Protein AF-A0A8S3CWL9-F1 (afdb_monomer)

Radius of gyration: 34.01 Å; Cα contacts (8 Å, |Δi|>4): 189; chains: 1; bounding box: 69×63×112 Å

pLDDT: mean 82.24, std 12.69, range [38.25, 96.06]

Foldseek 3Di:
DVVVVVVVVPVPDPDPVVVVVCLVVVLVVLLVVLVVVLVVLVVCLQVLPADDVVQLVVLVVQLVVLVVQQVVLVVCVVVPVPDPSSVSSNVSSVSSNVSSVSSNVVLLAFRDDDPPPPDPPDQAAQCLVRGRPNCNLVVVSCVVVVVVCVVDPDDPSSDHDYDPCLDPVNVCVLLVVLLVVLQVVLVVVVVVVVVVVVVVVVVVVVVVCVVCVPVVVPDDDDDDDDDDPDPPSVVSSVSSLCVSCVVLVVVLVVLVVVLVVLVVVLVVLVVVLVVQVVDPPDDPVVNVVSVVVNVVSVVSSVSSVVVSVVSVVSSD

InterPro domains:
  IPR036640 ABC transporter type 1, transmembrane domain superfamily [G3DSA:1.20.1560.10] (223-316)
  IPR036640 ABC transporter type 1, transmembrane domain superfamily [SSF90123] (237-314)
  IPR050173 ATP-binding cassette transporter C-like [PTHR24223] (132-315)

Organism: NCBI:txid392030

Structure (mmCIF, N/CA/C/O backbone):
data_AF-A0A8S3CWL9-F1
#
_entry.id   AF-A0A8S3CWL9-F1
#
loop_
_atom_site.group_PDB
_atom_site.id
_atom_site.type_symbol
_atom_site.label_atom_id
_atom_site.label_alt_id
_atom_site.label_comp_id
_atom_site.label_asym_id
_atom_site.label_entity_id
_atom_site.label_seq_id
_atom_site.pdbx_PDB_ins_code
_atom_site.Cartn_x
_atom_site.Cartn_y
_atom_site.Cartn_z
_atom_site.occupancy
_atom_site.B_iso_or_equiv
_atom_site.auth_seq_id
_atom_site.auth_comp_id
_atom_site.auth_asym_id
_atom_site.auth_atom_id
_atom_site.pdbx_PDB_model_num
ATOM 1 N N . MET A 1 1 ? -18.192 -14.573 17.478 1.00 38.25 1 MET A N 1
ATOM 2 C CA . MET A 1 1 ? -17.214 -15.602 17.910 1.00 38.25 1 MET A CA 1
ATOM 3 C C . MET A 1 1 ? -17.459 -16.047 19.355 1.00 38.25 1 MET A C 1
ATOM 5 O O . MET A 1 1 ? -17.549 -17.242 19.582 1.00 38.25 1 MET A O 1
ATOM 9 N N . VAL A 1 2 ? -17.684 -15.118 20.296 1.00 42.84 2 VAL A N 1
ATOM 10 C CA . VAL A 1 2 ? -17.905 -15.382 21.738 1.00 42.84 2 VAL A CA 1
ATOM 11 C C . VAL A 1 2 ? -19.066 -16.345 22.058 1.00 42.84 2 VAL A C 1
ATOM 13 O O . VAL A 1 2 ? -18.949 -17.151 22.978 1.00 42.84 2 VAL A O 1
ATOM 16 N N . GLN A 1 3 ? -20.169 -16.318 21.298 1.00 39.31 3 GLN A N 1
ATOM 17 C CA . GLN A 1 3 ? -21.294 -17.245 21.515 1.00 39.31 3 GLN A CA 1
ATOM 18 C C . GLN A 1 3 ? -20.935 -18.706 21.207 1.00 39.31 3 GLN A C 1
ATOM 20 O O . GLN A 1 3 ? -21.328 -19.598 21.949 1.00 39.31 3 GLN A O 1
ATOM 25 N N . ILE A 1 4 ? -20.138 -18.950 20.164 1.00 46.16 4 ILE A N 1
ATOM 26 C CA . ILE A 1 4 ? -19.702 -20.302 19.789 1.00 46.16 4 ILE A CA 1
ATOM 27 C C . ILE A 1 4 ? -18.706 -20.826 20.824 1.00 46.16 4 ILE A C 1
ATOM 29 O O . ILE A 1 4 ? -18.813 -21.971 21.253 1.00 46.16 4 ILE A O 1
ATOM 33 N N . THR A 1 5 ? -17.789 -19.975 21.297 1.00 54.88 5 THR A N 1
ATOM 34 C CA . THR A 1 5 ? -16.845 -20.356 22.351 1.00 54.88 5 THR A CA 1
ATOM 35 C C . THR A 1 5 ? -17.564 -20.695 23.651 1.00 54.88 5 THR A C 1
ATOM 37 O O . THR A 1 5 ? -17.202 -21.686 24.266 1.00 54.88 5 THR A O 1
ATOM 40 N N . ARG A 1 6 ? -18.609 -19.943 24.040 1.00 56.66 6 ARG A N 1
ATOM 41 C CA . ARG A 1 6 ? -19.438 -20.250 25.223 1.00 56.66 6 ARG A CA 1
ATOM 42 C C . ARG A 1 6 ? -20.168 -21.587 25.105 1.00 56.66 6 ARG A C 1
ATOM 44 O O . ARG A 1 6 ? -20.114 -22.368 26.044 1.00 56.66 6 ARG A O 1
ATOM 51 N N . ILE A 1 7 ? -20.781 -21.869 23.954 1.00 58.94 7 ILE A N 1
ATOM 52 C CA . ILE A 1 7 ? -21.500 -23.134 23.718 1.00 58.94 7 ILE A CA 1
ATOM 53 C C . ILE A 1 7 ? -20.542 -24.331 23.796 1.00 58.94 7 ILE A C 1
ATOM 55 O O . ILE A 1 7 ? -20.866 -25.339 24.414 1.00 58.94 7 ILE A O 1
ATOM 59 N N . VAL A 1 8 ? -19.342 -24.211 23.221 1.00 57.97 8 VAL A N 1
ATOM 60 C CA . VAL A 1 8 ? -18.308 -25.256 23.312 1.00 57.97 8 VAL A CA 1
ATOM 61 C C . VAL A 1 8 ? -17.796 -25.404 24.748 1.00 57.97 8 VAL A C 1
ATOM 63 O O . VAL A 1 8 ? -17.574 -26.519 25.208 1.00 57.97 8 VAL A O 1
ATOM 66 N N . TYR A 1 9 ? -17.656 -24.303 25.486 1.00 61.41 9 TYR A N 1
ATOM 67 C CA . TYR A 1 9 ? -17.201 -24.315 26.877 1.00 61.41 9 TYR A CA 1
ATOM 68 C C . TYR A 1 9 ? -18.176 -25.011 27.825 1.00 61.41 9 TYR A C 1
ATOM 70 O O . TYR A 1 9 ? -17.758 -25.803 28.667 1.00 61.41 9 TYR A O 1
ATOM 78 N N . ASP A 1 10 ? -19.473 -24.740 27.662 1.00 61.19 10 ASP A N 1
ATOM 79 C CA . ASP A 1 10 ? -20.529 -25.347 28.472 1.00 61.19 10 ASP A CA 1
ATOM 80 C C . ASP A 1 10 ? -20.698 -26.844 28.191 1.00 61.19 10 ASP A C 1
ATOM 82 O O . ASP A 1 10 ? -21.164 -27.573 29.065 1.00 61.19 10 ASP A O 1
ATOM 86 N N . TYR A 1 11 ? -20.284 -27.309 27.006 1.00 63.31 11 TYR A N 1
ATOM 87 C CA . TYR A 1 11 ? -20.337 -28.720 26.616 1.00 63.31 11 TYR A CA 1
ATOM 88 C C . TYR A 1 11 ? -19.100 -29.523 27.053 1.00 63.31 11 TYR A C 1
ATOM 90 O O . TYR A 1 11 ? -19.183 -30.735 27.229 1.00 63.31 11 TYR A O 1
ATOM 98 N N . VAL A 1 12 ? -17.943 -28.866 27.204 1.00 67.44 12 VAL A N 1
ATOM 99 C CA . VAL A 1 12 ? -16.647 -29.529 27.443 1.00 67.44 12 VAL A CA 1
ATOM 100 C C . VAL A 1 12 ? -16.275 -29.616 28.929 1.00 67.44 12 VAL A C 1
ATOM 102 O O . VAL A 1 12 ? -15.548 -30.533 29.298 1.00 67.44 12 VAL A O 1
ATOM 105 N N . LEU A 1 13 ? -16.759 -28.711 29.790 1.00 64.62 13 LEU A N 1
ATOM 106 C CA . LEU A 1 13 ? -16.404 -28.685 31.221 1.00 64.62 13 LEU A CA 1
ATOM 107 C C . LEU A 1 13 ? -17.608 -29.100 32.090 1.00 64.62 13 LEU A C 1
ATOM 109 O O . LEU A 1 13 ? -18.511 -28.286 32.307 1.00 64.62 13 LEU A O 1
ATOM 113 N N . PRO A 1 14 ? -17.655 -30.356 32.579 1.00 62.84 14 PRO A N 1
ATOM 114 C CA 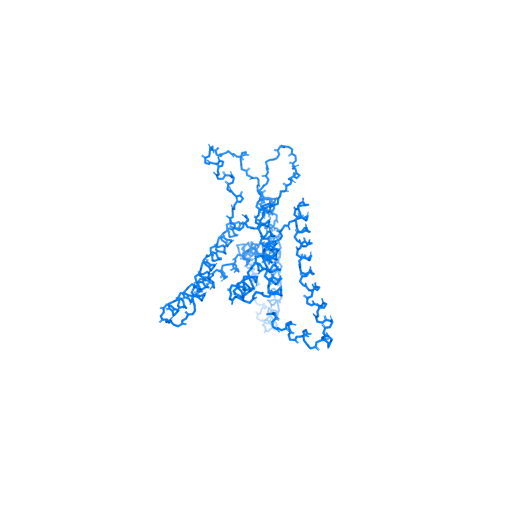. PRO A 1 14 ? -18.805 -30.898 33.302 1.00 62.84 14 PRO A CA 1
ATOM 115 C C . PRO A 1 14 ? -18.893 -30.456 34.771 1.00 62.84 14 PRO A C 1
ATOM 117 O O . PRO A 1 14 ? -19.966 -30.577 35.357 1.00 62.84 14 PRO A O 1
ATOM 120 N N . SER A 1 15 ? -17.813 -29.943 35.379 1.00 74.38 15 SER A N 1
ATOM 121 C CA . SER A 1 15 ? -17.809 -29.542 36.795 1.00 74.38 15 SER A CA 1
ATOM 122 C C . SER A 1 15 ? -17.832 -28.019 37.001 1.00 74.38 15 SER A C 1
ATOM 124 O O . SER A 1 15 ? -17.172 -27.257 36.291 1.00 74.38 15 SER A O 1
ATOM 126 N N . ASP A 1 16 ? -18.574 -27.545 38.008 1.00 72.44 16 ASP A N 1
ATOM 127 C CA . ASP A 1 16 ? -18.674 -26.109 38.324 1.00 72.44 16 ASP A CA 1
ATOM 128 C C . ASP A 1 16 ? -17.320 -25.502 38.725 1.00 72.44 16 ASP A C 1
ATOM 130 O O . ASP A 1 16 ? -17.015 -24.355 38.393 1.00 72.44 16 ASP A O 1
ATOM 134 N N . THR A 1 17 ? -16.460 -26.288 39.375 1.00 70.19 17 THR A N 1
ATOM 135 C CA . THR A 1 17 ? -15.096 -25.900 39.756 1.00 70.19 17 THR A CA 1
ATOM 136 C C . THR A 1 17 ? -14.229 -25.613 38.535 1.00 70.19 17 THR A C 1
ATOM 138 O O . THR A 1 17 ? -13.501 -24.620 38.501 1.00 70.19 17 THR A O 1
ATOM 141 N N . GLU A 1 18 ? -14.341 -26.445 37.503 1.00 71.81 18 GLU A N 1
ATOM 142 C CA . GLU A 1 18 ? -13.655 -26.263 36.229 1.00 71.81 18 GLU A CA 1
ATOM 143 C C . GLU A 1 18 ? -14.171 -25.033 35.474 1.00 71.81 18 GLU A C 1
ATOM 145 O O . GLU A 1 18 ? -13.371 -24.254 34.957 1.00 71.81 18 GLU A O 1
ATOM 150 N N . LYS A 1 19 ? -15.486 -24.780 35.482 1.00 68.19 19 LYS A N 1
ATOM 151 C CA . LYS A 1 19 ? -16.067 -23.563 34.889 1.00 68.19 19 LYS A CA 1
ATOM 152 C C . LYS A 1 19 ? -15.584 -22.295 35.593 1.00 68.19 19 LYS A C 1
ATOM 154 O O . LYS A 1 19 ? -15.250 -21.312 34.928 1.00 68.19 19 LYS A O 1
ATOM 159 N N . ILE A 1 20 ? -15.502 -22.304 36.925 1.00 70.19 20 ILE A N 1
ATOM 160 C CA . ILE A 1 20 ? -14.988 -21.179 37.724 1.00 70.19 20 ILE A CA 1
ATOM 161 C C . ILE A 1 20 ? -13.502 -20.945 37.439 1.00 70.19 20 ILE A C 1
ATOM 163 O O . ILE A 1 20 ? -13.091 -19.805 37.194 1.00 70.19 20 ILE A O 1
ATOM 167 N N . LEU A 1 21 ? -12.702 -22.015 37.421 1.00 71.88 21 LEU A N 1
ATOM 168 C CA . LEU A 1 21 ? -11.274 -21.948 37.130 1.00 71.88 21 LEU A CA 1
ATOM 169 C C . LEU A 1 21 ? -11.041 -21.371 35.732 1.00 71.88 21 LEU A C 1
ATOM 171 O O . LEU A 1 21 ? -10.294 -20.410 35.550 1.00 71.88 21 LEU A O 1
ATOM 175 N N . ALA A 1 22 ? -11.747 -21.902 34.746 1.00 71.56 22 ALA A N 1
ATOM 176 C CA . ALA A 1 22 ? -11.545 -21.553 33.359 1.00 71.56 22 ALA A CA 1
ATOM 177 C C . ALA A 1 22 ? -12.067 -20.122 33.059 1.00 71.56 22 ALA A C 1
ATOM 179 O O . ALA A 1 22 ? -11.427 -19.370 32.323 1.00 71.56 22 ALA A O 1
ATOM 180 N N . ASN A 1 23 ? -13.148 -19.675 33.713 1.00 72.88 23 ASN A N 1
ATOM 181 C CA . ASN A 1 23 ? -13.606 -18.275 33.678 1.00 72.88 23 ASN A CA 1
ATOM 182 C C . ASN A 1 23 ? -12.646 -17.283 34.357 1.00 72.88 23 ASN A C 1
ATOM 184 O O . ASN A 1 23 ? -12.734 -16.080 34.107 1.00 72.88 23 ASN A O 1
ATOM 188 N N . THR A 1 24 ? -11.749 -17.760 35.221 1.00 75.75 24 THR A N 1
ATOM 189 C CA . THR A 1 24 ? -10.760 -16.926 35.919 1.00 75.75 24 THR A CA 1
ATOM 190 C C . THR A 1 24 ? -9.424 -16.901 35.1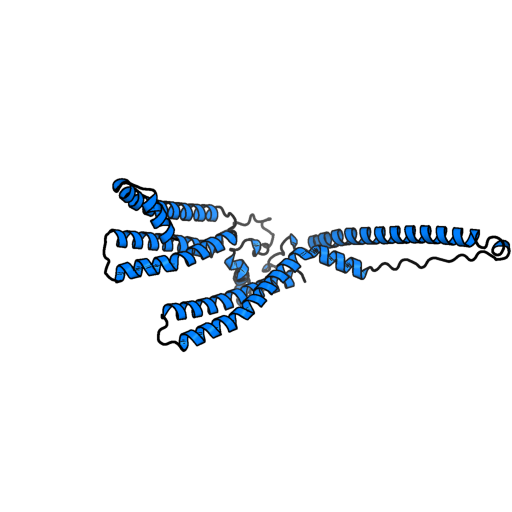76 1.00 75.75 24 THR A C 1
ATOM 192 O O . THR A 1 24 ? -8.829 -15.839 35.019 1.00 75.75 24 THR A O 1
ATOM 195 N N . ILE A 1 25 ? -8.975 -18.043 34.649 1.00 79.56 25 ILE A N 1
ATOM 196 C CA . ILE A 1 25 ? -7.699 -18.171 33.929 1.00 79.56 25 ILE A CA 1
ATOM 197 C C . ILE A 1 25 ? -7.763 -17.520 32.545 1.00 79.56 25 ILE A C 1
ATOM 199 O O . ILE A 1 25 ? -6.828 -16.822 32.154 1.00 79.56 25 ILE A O 1
ATOM 203 N N . SER A 1 26 ? -8.867 -17.704 31.815 1.00 76.62 26 SER A N 1
ATOM 204 C CA . SER A 1 26 ? -9.050 -17.160 30.465 1.00 76.62 26 SER A CA 1
ATOM 205 C C . SER A 1 26 ? -8.749 -15.650 30.374 1.00 76.62 26 SER A C 1
ATOM 207 O O . SER A 1 26 ? -7.817 -15.283 29.653 1.00 76.62 26 SER A O 1
ATOM 209 N N . PRO A 1 27 ? -9.404 -14.752 31.139 1.00 78.31 27 PRO A N 1
ATOM 210 C CA . PRO A 1 27 ? -9.156 -13.312 31.042 1.00 78.31 27 PRO A CA 1
ATOM 211 C C . PRO A 1 27 ? -7.715 -12.919 31.399 1.00 78.31 27 PRO A C 1
ATOM 213 O O . PRO A 1 27 ? -7.142 -12.045 30.749 1.00 78.31 27 PRO A O 1
ATOM 216 N N . ILE A 1 28 ? -7.111 -13.589 32.386 1.00 81.50 28 ILE A N 1
ATOM 217 C CA . ILE A 1 28 ? -5.724 -13.350 32.805 1.00 81.50 28 ILE A CA 1
ATOM 218 C C . ILE A 1 28 ? -4.760 -13.738 31.681 1.00 81.50 28 ILE A C 1
ATOM 220 O O . ILE A 1 28 ? -3.856 -12.968 31.356 1.00 81.50 28 ILE A O 1
ATOM 224 N N . SER A 1 29 ? -4.989 -14.888 31.040 1.00 82.56 29 SER A N 1
ATOM 225 C CA . SER A 1 29 ? -4.170 -15.346 29.918 1.00 82.56 29 SER A CA 1
ATOM 226 C C . SER A 1 29 ? -4.187 -14.343 28.762 1.00 82.56 29 SER A C 1
ATOM 228 O O . SER A 1 29 ? -3.124 -13.963 28.285 1.00 82.56 29 SER A O 1
ATOM 230 N N . TYR A 1 30 ? -5.354 -13.795 28.395 1.00 80.38 30 TYR A N 1
ATOM 231 C CA . TYR A 1 30 ? -5.456 -12.781 27.339 1.00 80.38 30 TYR A CA 1
ATOM 232 C C . TYR A 1 30 ? -4.683 -11.499 27.666 1.00 80.38 30 TYR A C 1
ATOM 234 O O . TYR A 1 30 ? -4.018 -10.948 26.785 1.00 80.38 30 TYR A O 1
ATOM 242 N N . VAL A 1 31 ? -4.743 -11.019 28.913 1.00 82.81 31 VAL A N 1
ATOM 243 C CA . VAL A 1 31 ? -4.013 -9.811 29.337 1.00 82.81 31 VAL A CA 1
ATOM 244 C C . VAL A 1 31 ? -2.504 -10.055 29.312 1.00 82.81 31 VAL A C 1
ATOM 246 O O . VAL A 1 31 ? -1.769 -9.242 28.753 1.00 82.81 31 VAL A O 1
ATOM 249 N N . ILE A 1 32 ? -2.042 -11.192 29.842 1.00 86.94 32 ILE A N 1
ATOM 250 C CA . ILE A 1 32 ? -0.621 -11.567 29.834 1.00 86.94 32 ILE A CA 1
ATOM 251 C C . ILE A 1 32 ? -0.114 -11.723 28.398 1.00 86.94 32 ILE A C 1
ATOM 253 O O . ILE A 1 32 ? 0.914 -11.150 28.045 1.00 86.94 32 ILE A O 1
ATOM 257 N N . THR A 1 33 ? -0.846 -12.436 27.541 1.00 87.69 33 THR A N 1
ATOM 258 C CA . THR A 1 33 ? -0.478 -12.602 26.131 1.00 87.69 33 THR A CA 1
ATOM 259 C C . THR A 1 33 ? -0.430 -11.255 25.411 1.00 87.69 33 THR A C 1
ATOM 261 O O . THR A 1 33 ? 0.522 -10.996 24.681 1.00 87.69 33 THR A O 1
ATOM 264 N N . SER A 1 34 ? -1.386 -10.357 25.661 1.00 83.56 34 SER A N 1
ATOM 265 C CA . SER A 1 34 ? -1.392 -9.011 25.064 1.00 83.56 34 SER A CA 1
ATOM 266 C C . SER A 1 34 ? -0.187 -8.175 25.504 1.00 83.56 34 SER A C 1
ATOM 268 O O . SER A 1 34 ? 0.434 -7.513 24.675 1.00 83.56 34 SER A O 1
ATOM 270 N N . LEU A 1 35 ? 0.178 -8.242 26.788 1.00 87.44 35 LEU A N 1
ATOM 271 C CA . LEU A 1 35 ? 1.363 -7.585 27.344 1.00 87.44 35 LEU A CA 1
ATOM 272 C C . LEU A 1 35 ? 2.658 -8.114 26.722 1.00 87.44 35 LEU A C 1
ATOM 274 O O . LEU A 1 35 ? 3.506 -7.325 26.307 1.00 87.44 35 LEU A O 1
ATOM 278 N N . ILE A 1 36 ? 2.801 -9.439 26.632 1.00 88.56 36 ILE A N 1
ATOM 279 C CA . ILE A 1 36 ? 3.971 -10.090 26.031 1.00 88.56 36 ILE A CA 1
ATOM 280 C C . ILE A 1 36 ? 4.088 -9.706 24.557 1.00 88.56 36 ILE A C 1
ATOM 282 O O . ILE A 1 36 ? 5.170 -9.324 24.117 1.00 88.56 36 ILE A O 1
ATOM 286 N N . ILE A 1 37 ? 2.985 -9.755 23.804 1.00 85.19 37 ILE A N 1
ATOM 287 C CA . ILE A 1 37 ? 2.964 -9.368 22.390 1.00 85.19 37 ILE A CA 1
ATOM 288 C C . ILE A 1 37 ? 3.346 -7.892 22.233 1.00 85.19 37 ILE A C 1
ATOM 290 O O . ILE A 1 37 ? 4.217 -7.572 21.428 1.00 85.19 37 ILE A O 1
ATOM 294 N N . PHE A 1 38 ? 2.751 -6.990 23.019 1.00 85.44 38 PHE A N 1
ATOM 295 C CA . PHE A 1 38 ? 3.096 -5.568 22.986 1.00 85.44 38 PHE A CA 1
ATOM 296 C C . PHE A 1 38 ? 4.586 -5.342 23.285 1.00 85.44 38 PHE A C 1
ATOM 298 O O . PHE A 1 38 ? 5.250 -4.565 22.596 1.00 85.44 38 PHE A O 1
ATOM 305 N N . TRP A 1 39 ? 5.133 -6.038 24.285 1.00 88.19 39 TRP A N 1
ATOM 306 C CA . TRP A 1 39 ? 6.544 -5.943 24.647 1.00 88.19 39 TRP A CA 1
ATOM 307 C C . TRP A 1 39 ? 7.467 -6.479 23.545 1.00 88.19 39 TRP A C 1
ATOM 309 O O . TRP A 1 39 ? 8.387 -5.768 23.140 1.00 88.19 39 TRP A O 1
ATOM 319 N N . LEU A 1 40 ? 7.197 -7.679 23.018 1.00 85.25 40 LEU A N 1
ATOM 320 C CA . LEU A 1 40 ? 7.974 -8.302 21.940 1.00 85.25 40 LEU A CA 1
ATOM 321 C C . LEU A 1 40 ? 7.994 -7.432 20.686 1.00 85.25 40 LEU A C 1
ATOM 323 O O . LEU A 1 40 ? 9.063 -7.165 20.149 1.00 85.25 40 LEU A O 1
ATOM 327 N N . LEU A 1 41 ? 6.842 -6.911 20.267 1.00 80.56 41 LEU A N 1
ATOM 328 C CA . LEU A 1 41 ? 6.763 -6.050 19.090 1.00 80.56 41 LEU A CA 1
ATOM 329 C C . LEU A 1 41 ? 7.538 -4.750 19.271 1.00 80.56 41 LEU A C 1
ATOM 331 O O . LEU A 1 41 ? 8.248 -4.312 18.370 1.00 80.56 41 LEU A O 1
ATOM 335 N N . ASN A 1 42 ? 7.469 -4.142 20.455 1.00 81.44 42 ASN A N 1
ATOM 336 C CA . ASN A 1 42 ? 8.280 -2.965 20.749 1.00 81.44 42 ASN A CA 1
ATOM 337 C C . ASN A 1 42 ? 9.778 -3.289 20.841 1.00 81.44 42 ASN A C 1
ATOM 339 O O . ASN A 1 42 ? 10.603 -2.425 20.537 1.00 81.44 42 ASN A O 1
ATOM 343 N N . TYR A 1 43 ? 10.136 -4.504 21.252 1.00 83.75 43 TYR A N 1
ATOM 344 C CA . TYR A 1 43 ? 11.514 -4.975 21.301 1.00 83.75 43 TYR A CA 1
ATOM 345 C C . TYR A 1 43 ? 12.089 -5.223 19.899 1.00 83.75 43 TYR A C 1
ATOM 347 O O . TYR A 1 43 ? 13.168 -4.716 19.592 1.00 83.75 43 TYR A O 1
ATOM 355 N N . GLU A 1 44 ? 11.357 -5.923 19.029 1.00 77.81 44 GLU A N 1
ATOM 356 C CA . GLU A 1 44 ? 11.712 -6.132 17.617 1.00 77.81 44 GLU A CA 1
ATOM 357 C C . GLU A 1 44 ? 11.840 -4.798 16.875 1.00 77.81 44 GLU A C 1
ATOM 359 O O . GLU A 1 44 ? 12.843 -4.553 16.198 1.00 77.81 44 GLU A O 1
ATOM 364 N N . ARG A 1 45 ? 10.898 -3.879 17.124 1.00 74.00 45 ARG A N 1
ATOM 365 C CA . ARG A 1 45 ? 10.924 -2.503 16.614 1.00 74.00 45 ARG A CA 1
ATOM 366 C C . ARG A 1 45 ? 12.200 -1.758 17.013 1.00 74.00 45 ARG A C 1
ATOM 368 O O . ARG A 1 45 ? 12.818 -1.086 16.193 1.00 74.00 45 ARG A O 1
ATOM 375 N N . ARG A 1 46 ? 12.634 -1.876 18.277 1.00 71.12 46 ARG A N 1
ATOM 376 C CA . ARG A 1 46 ? 13.879 -1.246 18.768 1.00 71.12 46 ARG A CA 1
ATOM 377 C C . ARG A 1 46 ? 15.139 -1.850 18.150 1.00 71.12 46 ARG A C 1
ATOM 379 O O . ARG A 1 46 ? 16.148 -1.157 18.072 1.00 71.12 46 ARG A O 1
ATOM 386 N N . LYS A 1 47 ? 15.088 -3.109 17.710 1.00 68.69 47 LYS A N 1
ATOM 387 C CA . LYS A 1 47 ? 16.177 -3.763 16.972 1.00 68.69 47 LYS A CA 1
ATOM 388 C C . LYS A 1 47 ? 16.190 -3.429 15.477 1.00 68.69 47 LYS A C 1
ATOM 390 O O . LYS A 1 47 ? 17.084 -3.893 14.777 1.00 68.69 47 LYS A O 1
ATOM 395 N N . GLY A 1 48 ? 15.241 -2.622 14.996 1.00 62.12 48 GLY A N 1
ATOM 396 C CA . GLY A 1 48 ? 15.189 -2.175 13.605 1.00 62.12 48 GLY A CA 1
ATOM 397 C C . GLY A 1 48 ? 14.783 -3.271 12.619 1.00 62.12 48 GLY A C 1
ATOM 398 O O . GLY A 1 48 ? 15.155 -3.200 11.450 1.00 62.12 48 GLY A O 1
ATOM 399 N N . MET A 1 49 ? 14.057 -4.300 13.071 1.00 58.31 49 MET A N 1
ATOM 400 C CA . MET A 1 49 ? 13.464 -5.280 12.160 1.00 58.31 49 MET A CA 1
ATOM 401 C C . MET A 1 49 ? 12.295 -4.636 11.417 1.00 58.31 49 MET A C 1
ATOM 403 O O . MET A 1 49 ? 11.395 -4.108 12.053 1.00 58.31 49 MET A O 1
ATOM 407 N N . PHE A 1 50 ? 12.305 -4.694 10.082 1.00 57.34 50 PHE A N 1
ATOM 408 C CA . PHE A 1 50 ? 11.307 -4.032 9.241 1.00 57.34 50 PHE A CA 1
ATOM 409 C C . PHE A 1 50 ? 9.867 -4.379 9.645 1.00 57.34 50 PHE A C 1
ATOM 411 O O . PHE A 1 50 ? 9.420 -5.518 9.471 1.00 57.34 50 PHE A O 1
ATOM 418 N N . CYS A 1 51 ? 9.099 -3.376 10.068 1.00 61.47 51 CYS A N 1
ATOM 419 C CA . CYS A 1 51 ? 7.652 -3.507 10.184 1.00 61.47 51 CYS A CA 1
ATOM 420 C C . CYS A 1 51 ? 7.016 -3.788 8.812 1.00 61.47 51 CYS A C 1
ATOM 422 O O . CYS A 1 51 ? 6.912 -2.916 7.942 1.00 61.47 51 CYS A O 1
ATOM 424 N N . SER A 1 52 ? 6.559 -5.025 8.611 1.00 73.56 52 SER A N 1
ATOM 425 C CA . SER A 1 52 ? 5.830 -5.414 7.403 1.00 73.56 52 SER A CA 1
ATOM 426 C C . SER A 1 52 ? 4.460 -4.723 7.338 1.00 73.56 52 SER A C 1
ATOM 428 O O . SER A 1 52 ? 3.781 -4.541 8.350 1.00 73.56 52 SER A O 1
ATOM 430 N N . GLY A 1 53 ? 3.996 -4.383 6.129 1.00 79.56 53 GLY A N 1
ATOM 431 C CA . GLY A 1 53 ? 2.628 -3.878 5.936 1.00 79.56 53 GLY A CA 1
ATOM 432 C C . GLY A 1 53 ? 1.548 -4.862 6.412 1.00 79.56 53 GLY A C 1
ATOM 433 O O . GLY A 1 53 ? 0.456 -4.444 6.784 1.00 79.56 53 GLY A O 1
ATOM 434 N N . LEU A 1 54 ? 1.871 -6.160 6.468 1.00 83.94 54 LEU A N 1
ATOM 435 C CA . LEU A 1 54 ? 1.004 -7.204 7.019 1.00 83.94 54 LEU A CA 1
ATOM 436 C C . LEU A 1 54 ? 0.787 -7.028 8.521 1.00 83.94 54 LEU A C 1
ATOM 438 O O . LEU A 1 54 ? -0.343 -7.137 8.983 1.00 83.94 54 LEU A O 1
ATOM 442 N N . LEU A 1 55 ? 1.845 -6.717 9.271 1.00 83.75 55 LEU A N 1
ATOM 443 C CA . LEU A 1 55 ? 1.760 -6.505 10.713 1.00 83.75 55 LEU A CA 1
ATOM 444 C C . LEU A 1 55 ? 0.956 -5.241 11.045 1.00 83.75 55 LEU A C 1
ATOM 446 O O . LEU A 1 55 ? 0.109 -5.262 11.934 1.00 83.75 55 LEU A O 1
ATOM 450 N N . PHE A 1 56 ? 1.146 -4.169 10.269 1.00 86.25 56 PHE A N 1
ATOM 451 C CA . PHE A 1 56 ? 0.296 -2.978 10.350 1.00 86.25 56 PHE A CA 1
ATOM 452 C C . PHE A 1 56 ? -1.183 -3.314 10.088 1.00 86.25 56 PHE A C 1
ATOM 454 O O . PHE A 1 56 ? -2.053 -2.934 10.870 1.00 86.25 56 PHE A O 1
ATOM 461 N N . GLY A 1 57 ? -1.466 -4.066 9.017 1.00 86.81 57 GLY A N 1
ATOM 462 C CA . GLY A 1 57 ? -2.821 -4.506 8.680 1.00 86.81 57 GLY A CA 1
ATOM 463 C C . GLY A 1 57 ? -3.442 -5.406 9.751 1.00 86.81 57 GLY A C 1
ATOM 464 O O . GLY A 1 57 ? -4.610 -5.238 10.085 1.00 86.81 57 GLY A O 1
ATOM 465 N N . PHE A 1 58 ? -2.658 -6.309 10.341 1.00 88.69 58 PHE A N 1
ATOM 466 C CA . PHE A 1 58 ? -3.088 -7.168 11.442 1.00 88.69 58 PHE A CA 1
ATOM 467 C C . PHE A 1 58 ? -3.542 -6.346 12.652 1.00 88.69 58 PHE A C 1
ATOM 469 O O . PHE A 1 58 ? -4.663 -6.526 13.121 1.00 88.69 58 PHE A O 1
ATOM 476 N N . TRP A 1 59 ? -2.724 -5.400 13.121 1.00 88.12 59 TRP A N 1
ATOM 477 C CA . TRP A 1 59 ? -3.084 -4.566 14.273 1.00 88.12 59 TRP A CA 1
ATOM 478 C C . TRP A 1 59 ? -4.265 -3.639 13.996 1.00 88.12 59 TRP A C 1
ATOM 480 O O . TRP A 1 59 ? -5.088 -3.425 14.885 1.00 88.12 59 TRP A O 1
ATOM 490 N N . LEU A 1 60 ? -4.394 -3.142 12.762 1.00 89.31 60 LEU A N 1
ATOM 491 C CA . LEU A 1 60 ? -5.573 -2.396 12.329 1.00 89.31 60 LEU A CA 1
ATOM 492 C C . LEU A 1 60 ? -6.840 -3.260 12.397 1.00 89.31 60 LEU A C 1
ATOM 494 O O . LEU A 1 60 ? -7.852 -2.817 12.935 1.00 89.31 60 LEU A O 1
ATOM 498 N N . LEU A 1 61 ? -6.783 -4.501 11.904 1.00 88.88 61 LEU A N 1
ATOM 499 C CA . LEU A 1 61 ? -7.909 -5.436 11.971 1.00 88.88 61 LEU A CA 1
ATOM 500 C C . LEU A 1 61 ? -8.267 -5.789 13.415 1.00 88.88 61 LEU A C 1
ATOM 502 O O . LEU A 1 61 ? -9.444 -5.756 13.755 1.00 88.88 61 LEU A O 1
ATOM 506 N N . VAL A 1 62 ? -7.275 -6.048 14.272 1.00 88.19 62 VAL A N 1
ATOM 507 C CA . VAL A 1 62 ? -7.495 -6.294 15.706 1.00 88.19 62 VAL A CA 1
ATOM 508 C C . VAL A 1 62 ? -8.215 -5.107 16.351 1.00 88.19 62 VAL A C 1
ATOM 510 O O . VAL A 1 62 ? -9.213 -5.304 17.043 1.00 88.19 62 VAL A O 1
ATOM 513 N N . CYS A 1 63 ? -7.788 -3.871 16.068 1.00 89.81 63 CYS A N 1
ATOM 514 C CA . CYS A 1 63 ? -8.474 -2.676 16.565 1.00 89.81 63 CYS A CA 1
ATOM 515 C C . CYS A 1 63 ? -9.935 -2.617 16.098 1.00 89.81 63 CYS A C 1
ATOM 517 O O . CYS A 1 63 ? -10.809 -2.314 16.903 1.00 89.81 63 CYS A O 1
ATOM 519 N N . LEU A 1 64 ? -10.217 -2.950 14.834 1.00 87.94 64 LEU A N 1
ATOM 520 C CA . LEU A 1 64 ? -11.583 -2.969 14.299 1.00 87.94 64 LEU A CA 1
ATOM 521 C C . LEU A 1 64 ? -12.450 -4.063 14.936 1.00 87.94 64 LEU A C 1
ATOM 523 O O . LEU A 1 64 ? -13.619 -3.818 15.227 1.00 87.94 64 LEU A O 1
ATOM 527 N N . THR A 1 65 ? -11.895 -5.250 15.190 1.00 87.62 65 THR A N 1
ATOM 528 C CA . THR A 1 65 ? -12.646 -6.364 15.792 1.00 87.62 65 THR A CA 1
ATOM 529 C C . THR A 1 65 ? -12.969 -6.158 17.268 1.00 87.62 65 THR A C 1
ATOM 531 O O . THR A 1 65 ? -13.904 -6.777 17.759 1.00 87.62 65 THR A O 1
ATOM 534 N N . ILE A 1 66 ? -12.225 -5.299 17.973 1.00 87.69 66 ILE A N 1
ATOM 535 C CA . ILE A 1 66 ? -12.439 -5.018 19.402 1.00 87.69 66 ILE A CA 1
ATOM 536 C C . ILE A 1 66 ? -13.596 -4.030 19.627 1.00 87.69 66 ILE A C 1
ATOM 538 O O . ILE A 1 66 ? -14.207 -4.036 20.693 1.00 87.69 66 ILE A O 1
ATOM 542 N N . ILE A 1 67 ? -13.929 -3.190 18.638 1.00 86.75 67 ILE A N 1
ATOM 543 C CA . ILE A 1 67 ? -14.949 -2.135 18.782 1.00 86.75 67 ILE A CA 1
ATOM 544 C C . ILE A 1 67 ? -16.314 -2.687 19.243 1.00 86.75 67 ILE A C 1
ATOM 546 O O . ILE A 1 67 ? -16.852 -2.137 20.205 1.00 86.75 67 ILE A O 1
ATOM 550 N N . PRO A 1 68 ? -16.880 -3.753 18.637 1.00 85.88 68 PRO A N 1
ATOM 551 C CA . PRO A 1 68 ? -18.161 -4.306 19.077 1.00 85.88 68 PRO A CA 1
ATOM 552 C C . PRO A 1 68 ? -18.114 -4.805 20.522 1.00 85.88 68 PRO A C 1
ATOM 554 O O . PRO A 1 68 ? -19.004 -4.481 21.299 1.00 85.88 68 PRO A O 1
ATOM 557 N N . ASP A 1 69 ? -17.038 -5.498 20.910 1.00 85.12 69 ASP A N 1
ATOM 558 C CA . ASP A 1 69 ? -16.868 -5.989 22.280 1.00 85.12 69 ASP A CA 1
ATOM 559 C C . ASP A 1 69 ? -16.830 -4.818 23.279 1.00 85.12 69 ASP A C 1
ATOM 561 O O . ASP A 1 69 ? -17.482 -4.858 24.322 1.00 85.12 69 ASP A O 1
ATOM 565 N N . VAL A 1 70 ? -16.105 -3.736 22.960 1.00 87.75 70 VAL A N 1
ATOM 566 C CA . VAL A 1 70 ? -16.061 -2.531 23.807 1.00 87.75 70 VAL A CA 1
ATOM 567 C C . VAL A 1 70 ? -17.458 -1.937 23.975 1.00 87.75 70 VAL A C 1
ATOM 569 O O . VAL A 1 70 ? -17.820 -1.571 25.095 1.00 87.75 70 VAL A O 1
ATOM 572 N N . ILE A 1 71 ? -18.238 -1.843 22.894 1.00 85.00 71 ILE A N 1
ATOM 573 C CA . ILE A 1 71 ? -19.601 -1.299 22.924 1.00 85.00 71 ILE A CA 1
ATOM 574 C C . ILE A 1 71 ? -20.513 -2.196 23.766 1.00 85.00 71 ILE A C 1
ATOM 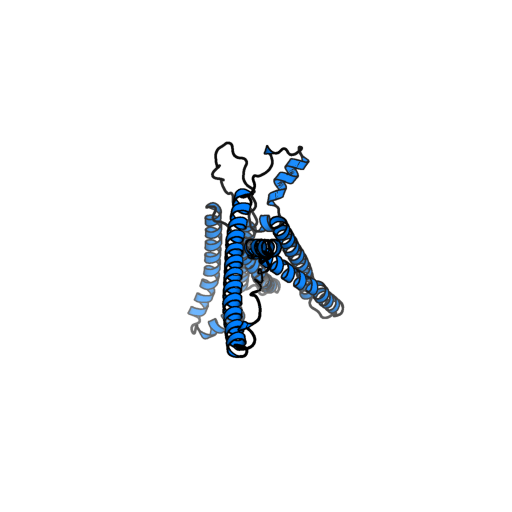576 O O . ILE A 1 71 ? -21.150 -1.693 24.691 1.00 85.00 71 ILE A O 1
ATOM 580 N N . ASP A 1 72 ? -20.532 -3.501 23.501 1.00 84.69 72 ASP A N 1
ATOM 581 C CA . ASP A 1 72 ? -21.430 -4.457 24.155 1.00 84.69 72 ASP A CA 1
ATOM 582 C C . ASP A 1 72 ? -21.185 -4.519 25.668 1.00 84.69 72 ASP A C 1
ATOM 584 O O . ASP A 1 72 ? -22.105 -4.317 26.465 1.00 84.69 72 ASP A O 1
ATOM 588 N N . TYR A 1 73 ? -19.932 -4.709 26.091 1.00 84.69 73 TYR A N 1
ATOM 589 C CA . TYR A 1 73 ? -19.607 -4.796 27.517 1.00 84.69 73 TYR A CA 1
ATOM 590 C C . TYR A 1 73 ? -19.751 -3.448 28.237 1.00 84.69 73 TYR A C 1
ATOM 592 O O . TYR A 1 73 ? -20.156 -3.414 29.403 1.00 84.69 73 TYR A O 1
ATOM 600 N N . SER A 1 74 ? -19.466 -2.324 27.566 1.00 83.62 74 SER A N 1
ATOM 601 C CA . SER A 1 74 ? -19.679 -0.996 28.162 1.00 83.62 74 SER A CA 1
ATOM 602 C C . SER A 1 74 ? -21.167 -0.668 28.302 1.00 83.62 74 SER A C 1
ATOM 604 O O . SER A 1 74 ? -21.557 -0.037 29.289 1.00 83.62 74 SER A O 1
ATOM 606 N N . MET A 1 75 ? -21.999 -1.113 27.357 1.00 83.94 75 MET A N 1
ATOM 607 C CA . MET A 1 75 ? -23.453 -0.974 27.415 1.00 83.94 75 MET A CA 1
ATOM 608 C C . MET A 1 75 ? -24.033 -1.807 28.562 1.00 83.94 75 MET A C 1
ATOM 610 O O . MET A 1 75 ? -24.791 -1.278 29.373 1.00 83.94 75 MET A O 1
ATOM 614 N N . ASP A 1 76 ? -23.617 -3.070 28.700 1.00 84.00 76 ASP A N 1
ATOM 615 C CA . ASP A 1 76 ? -24.036 -3.942 29.805 1.00 84.00 76 ASP A CA 1
ATOM 616 C C . ASP A 1 76 ? -23.692 -3.345 31.181 1.00 84.00 76 ASP A C 1
ATOM 618 O O . ASP A 1 76 ? -24.495 -3.414 32.118 1.00 84.00 76 ASP A O 1
ATOM 622 N N . TYR A 1 77 ? -22.525 -2.706 31.303 1.00 82.25 77 TYR A N 1
ATOM 623 C CA . TYR A 1 77 ? -22.118 -2.016 32.527 1.00 82.25 77 TYR A CA 1
ATOM 624 C C . TYR A 1 77 ? -22.999 -0.796 32.845 1.00 82.25 77 TYR A C 1
ATOM 626 O O . TYR A 1 77 ? -23.421 -0.617 33.992 1.00 82.25 77 TYR A O 1
ATOM 634 N N . HIS A 1 78 ? -23.311 0.027 31.836 1.00 81.69 78 HIS A N 1
ATOM 635 C CA . HIS A 1 78 ? -24.151 1.222 31.994 1.00 81.69 78 HIS A CA 1
ATOM 636 C C . HIS A 1 78 ? -25.622 0.888 32.260 1.00 81.69 78 HIS A C 1
ATOM 638 O O . HIS A 1 78 ? -26.274 1.600 33.019 1.00 81.69 78 HIS A O 1
ATOM 644 N N . GLN A 1 79 ? -26.130 -0.223 31.721 1.00 84.25 79 GLN A N 1
ATOM 645 C CA . GLN A 1 79 ? -27.496 -0.709 31.958 1.00 84.25 79 GLN A CA 1
ATOM 646 C C . GLN A 1 79 ? -27.714 -1.292 33.368 1.00 84.25 79 GLN A C 1
ATOM 648 O O . GLN A 1 79 ? -28.766 -1.857 33.658 1.00 84.25 79 GLN A O 1
ATOM 653 N N . GLY A 1 80 ? -26.740 -1.158 34.273 1.00 77.19 80 GLY A N 1
ATOM 654 C CA . GLY A 1 80 ? -26.916 -1.496 35.684 1.00 77.19 80 GLY A CA 1
ATOM 655 C C . GLY A 1 80 ? -26.646 -2.959 36.032 1.00 77.19 80 GLY A C 1
ATOM 656 O O . GLY A 1 80 ? -26.824 -3.334 37.190 1.00 77.19 80 GLY A O 1
ATOM 657 N N . LYS A 1 81 ? -26.128 -3.777 35.102 1.00 76.94 81 LYS A N 1
ATOM 658 C CA . LYS A 1 81 ? -25.637 -5.140 35.391 1.00 76.94 81 LYS A CA 1
ATOM 659 C C . LYS A 1 81 ? -24.277 -5.087 36.104 1.00 76.94 81 LYS A C 1
ATOM 661 O O . LYS A 1 81 ? -23.281 -5.637 35.636 1.00 76.94 81 LYS A O 1
ATOM 666 N N . LYS A 1 82 ? -24.211 -4.403 37.250 1.00 74.56 82 LYS A N 1
ATOM 667 C CA . LYS A 1 82 ? -22.987 -4.156 38.035 1.00 74.56 82 LYS A CA 1
ATOM 668 C C . LYS A 1 82 ? -22.564 -5.386 38.844 1.00 74.56 82 LYS A C 1
ATOM 670 O O . LYS A 1 82 ? -22.478 -5.350 40.066 1.00 74.56 82 LYS A O 1
ATOM 675 N N . SER A 1 83 ? -22.310 -6.491 38.151 1.00 81.81 83 SER A N 1
ATOM 676 C CA . SER A 1 83 ? -21.720 -7.692 38.738 1.00 81.81 83 SER A CA 1
ATOM 677 C C . SER A 1 83 ? -20.193 -7.640 38.649 1.00 81.81 83 SER A C 1
ATOM 679 O O . SER A 1 83 ? -19.642 -7.100 37.687 1.00 81.81 83 SER A O 1
ATOM 681 N N . ILE A 1 84 ? -19.506 -8.264 39.612 1.00 80.88 84 ILE A N 1
ATOM 682 C CA . ILE A 1 84 ? -18.042 -8.442 39.602 1.00 80.88 84 ILE A CA 1
ATOM 683 C C . ILE A 1 84 ? -17.583 -9.087 38.283 1.00 80.88 84 ILE A C 1
ATOM 685 O O . ILE A 1 84 ? -16.554 -8.700 37.729 1.00 80.88 84 ILE A O 1
ATOM 689 N N . TYR A 1 85 ? -18.379 -10.009 37.728 1.00 79.75 85 TYR A N 1
ATOM 690 C CA . TYR A 1 85 ? -18.097 -10.641 36.438 1.00 79.75 85 TYR A CA 1
ATOM 691 C C . TYR A 1 85 ? -18.116 -9.642 35.272 1.00 79.75 85 TYR A C 1
ATOM 693 O O . TYR A 1 85 ? -17.209 -9.659 34.447 1.00 79.75 85 TYR A O 1
ATOM 701 N N . VAL A 1 86 ? -19.105 -8.743 35.220 1.00 81.38 86 VAL A N 1
ATOM 702 C CA . VAL A 1 86 ? -19.228 -7.736 34.148 1.00 81.38 86 VAL A CA 1
ATOM 703 C C . VAL A 1 86 ? -18.103 -6.709 34.251 1.00 81.38 86 VAL A C 1
ATOM 705 O O . VAL A 1 86 ? -17.452 -6.418 33.252 1.00 81.38 86 VAL A O 1
ATOM 708 N N . LEU A 1 87 ? -17.803 -6.221 35.460 1.00 83.62 87 LEU A N 1
ATOM 709 C CA . LEU A 1 87 ? -16.704 -5.277 35.687 1.00 83.62 87 LEU A CA 1
ATOM 710 C C . LEU A 1 87 ? -15.347 -5.869 35.264 1.00 83.62 87 LEU A C 1
ATOM 712 O O . LEU A 1 87 ? -14.545 -5.180 34.637 1.00 83.62 87 LEU A O 1
ATOM 716 N N . ARG A 1 88 ? -15.111 -7.160 35.525 1.00 83.81 88 ARG A N 1
ATOM 717 C CA . ARG A 1 88 ? -13.913 -7.873 35.057 1.00 83.81 88 ARG A CA 1
ATOM 718 C C . ARG A 1 88 ? -13.823 -7.937 33.529 1.00 83.81 88 ARG A C 1
ATOM 720 O O . ARG A 1 88 ? -12.752 -7.676 32.985 1.00 83.81 88 ARG A O 1
ATOM 727 N N . GLU A 1 89 ? -14.910 -8.286 32.837 1.00 83.44 89 GLU A N 1
ATOM 728 C CA . GLU A 1 89 ? -14.913 -8.353 31.365 1.00 83.44 89 GLU A CA 1
ATOM 729 C C . GLU A 1 89 ? -14.705 -6.976 30.727 1.00 83.44 89 GLU A C 1
ATOM 731 O O . GLU A 1 89 ? -13.922 -6.854 29.787 1.00 83.44 89 GLU A O 1
ATOM 736 N N . VAL A 1 90 ? -15.318 -5.930 31.290 1.00 86.50 90 VAL A N 1
ATOM 737 C CA . VAL A 1 90 ? -15.094 -4.538 30.877 1.00 86.50 90 VAL A CA 1
ATOM 738 C C . VAL A 1 90 ? -13.612 -4.189 31.000 1.00 86.50 90 VAL A C 1
ATOM 740 O O . VAL A 1 90 ? -12.999 -3.774 30.020 1.00 86.50 90 VAL A O 1
ATOM 743 N N . ILE A 1 91 ? -12.999 -4.423 32.166 1.00 88.06 91 ILE A N 1
ATOM 744 C CA . ILE A 1 91 ? -11.570 -4.147 32.377 1.00 88.06 91 ILE A CA 1
ATOM 745 C C . ILE A 1 91 ? -10.707 -4.910 31.364 1.00 88.06 91 ILE A C 1
ATOM 747 O O . ILE A 1 91 ? -9.811 -4.319 30.764 1.00 88.06 91 ILE A O 1
ATOM 751 N N . ARG A 1 92 ? -10.986 -6.199 31.124 1.00 85.94 92 ARG A N 1
ATOM 752 C CA . ARG A 1 92 ? -10.253 -7.013 30.141 1.00 85.94 92 ARG A CA 1
ATOM 753 C C . ARG A 1 92 ? -10.309 -6.402 28.742 1.00 85.94 92 ARG A C 1
ATOM 755 O O . ARG A 1 92 ? -9.268 -6.265 28.100 1.00 85.94 92 ARG A O 1
ATOM 762 N N . VAL A 1 93 ? -11.506 -6.068 28.267 1.00 87.88 93 VAL A N 1
ATOM 763 C CA . VAL A 1 93 ? -11.720 -5.571 26.903 1.00 87.88 93 VAL A CA 1
ATOM 764 C C . VAL A 1 93 ? -11.076 -4.198 26.716 1.00 87.88 93 VAL A C 1
ATOM 766 O O . VAL A 1 93 ? -10.387 -3.986 25.721 1.00 87.88 93 VAL A O 1
ATOM 769 N N . TRP A 1 94 ? -11.190 -3.304 27.702 1.00 89.75 94 TRP A N 1
ATOM 770 C CA . TRP A 1 94 ? -10.522 -2.000 27.667 1.00 89.75 94 TRP A CA 1
ATOM 771 C C . TRP A 1 94 ? -8.994 -2.112 27.729 1.00 89.75 94 TRP A C 1
ATOM 773 O O . TRP A 1 94 ? -8.307 -1.435 26.966 1.00 89.75 94 TRP A O 1
ATOM 783 N N . LEU A 1 95 ? -8.440 -2.990 28.572 1.00 89.81 95 LEU A N 1
ATOM 784 C CA . LEU A 1 95 ? -6.994 -3.238 28.602 1.00 89.81 95 LEU A CA 1
ATOM 785 C C . LEU A 1 95 ? -6.490 -3.774 27.259 1.00 89.81 95 LEU A C 1
ATOM 787 O O . LEU A 1 95 ? -5.488 -3.287 26.737 1.00 89.81 95 LEU A O 1
ATOM 791 N N . HIS A 1 96 ? -7.198 -4.740 26.671 1.00 86.56 96 HIS A N 1
ATOM 792 C CA . HIS A 1 96 ? -6.846 -5.270 25.358 1.00 86.56 96 HIS A CA 1
ATOM 793 C C . HIS A 1 96 ? -6.943 -4.194 24.264 1.00 86.56 96 HIS A C 1
ATOM 795 O O . HIS A 1 96 ? -6.033 -4.084 23.444 1.00 86.56 96 HIS A O 1
ATOM 801 N N . ALA A 1 97 ? -7.973 -3.340 24.302 1.00 89.38 97 ALA A N 1
ATOM 802 C CA . ALA A 1 97 ? -8.118 -2.204 23.394 1.00 89.38 97 ALA A CA 1
ATOM 803 C C . ALA A 1 97 ? -6.944 -1.217 23.502 1.00 89.38 97 ALA A C 1
ATOM 805 O O . ALA A 1 97 ? -6.407 -0.793 22.481 1.00 89.38 97 ALA A O 1
ATOM 806 N N . ILE A 1 98 ? -6.498 -0.889 24.721 1.00 90.94 98 ILE A N 1
ATOM 807 C CA . ILE A 1 98 ? -5.355 0.008 24.955 1.00 90.94 98 ILE A CA 1
ATOM 808 C C . ILE A 1 98 ? -4.063 -0.592 24.392 1.00 90.94 98 ILE A C 1
ATOM 810 O O . ILE A 1 98 ? -3.319 0.111 23.707 1.00 90.94 98 ILE A O 1
ATOM 814 N N . PHE A 1 99 ? -3.792 -1.881 24.630 1.00 89.06 99 PHE A N 1
ATOM 815 C CA . PHE A 1 99 ? -2.597 -2.532 24.079 1.00 89.06 99 PHE A CA 1
ATOM 816 C C . PHE A 1 99 ? -2.651 -2.654 22.558 1.00 89.06 99 PHE A C 1
ATOM 818 O O . PHE A 1 99 ? -1.651 -2.379 21.899 1.00 89.06 99 PHE A O 1
ATOM 825 N N . ALA A 1 100 ? -3.803 -3.016 21.992 1.00 88.69 100 ALA A N 1
ATOM 826 C CA . ALA A 1 100 ? -3.985 -3.099 20.549 1.00 88.69 100 ALA A CA 1
ATOM 827 C C . ALA A 1 100 ? -3.795 -1.732 19.877 1.00 88.69 100 ALA A C 1
ATOM 829 O O . ALA A 1 100 ? -3.042 -1.627 18.909 1.00 88.69 100 ALA A O 1
ATOM 830 N N . LEU A 1 101 ? -4.399 -0.674 20.430 1.00 90.06 101 LEU A N 1
ATOM 831 C CA . LEU A 1 101 ? -4.235 0.692 19.939 1.00 90.06 101 LEU A CA 1
ATOM 832 C C . LEU A 1 101 ? -2.790 1.172 20.102 1.00 90.06 101 LEU A C 1
ATOM 834 O O . LEU A 1 101 ? -2.229 1.748 19.175 1.00 90.06 101 LEU A O 1
ATOM 838 N N . GLY A 1 102 ? -2.158 0.902 21.246 1.00 89.00 102 GLY A N 1
ATOM 839 C CA . GLY A 1 102 ? -0.748 1.211 21.475 1.00 89.00 102 GLY A CA 1
ATOM 840 C C . GLY A 1 102 ? 0.162 0.521 20.457 1.00 89.00 102 GLY A C 1
ATOM 841 O O . GLY A 1 102 ? 1.033 1.166 19.868 1.00 89.00 102 GLY A O 1
ATOM 842 N N . SER A 1 103 ? -0.065 -0.767 20.184 1.00 87.56 103 SER A N 1
ATOM 843 C CA . SER A 1 103 ? 0.626 -1.502 19.119 1.00 87.56 103 SER A CA 1
ATOM 844 C C . SER A 1 103 ? 0.373 -0.844 17.765 1.00 87.56 103 SER A C 1
ATOM 846 O O . SER A 1 103 ? 1.319 -0.483 17.078 1.00 87.56 103 SER A O 1
ATOM 848 N N . PHE A 1 104 ? -0.876 -0.578 17.393 1.00 88.75 104 PHE A N 1
ATOM 849 C CA . PHE A 1 104 ? -1.196 0.065 16.119 1.00 88.75 104 PHE A CA 1
ATOM 850 C C . PHE A 1 104 ? -0.493 1.425 15.946 1.00 88.75 104 PHE A C 1
ATOM 852 O O . PHE A 1 104 ? 0.210 1.644 14.959 1.00 88.75 104 PHE A O 1
ATOM 859 N N . VAL A 1 105 ? -0.594 2.310 16.941 1.00 87.44 105 VAL A N 1
ATOM 860 C CA . VAL A 1 105 ? 0.025 3.646 16.925 1.00 87.44 105 VAL A CA 1
ATOM 861 C C . VAL A 1 105 ? 1.548 3.553 16.838 1.00 87.44 105 VAL A C 1
ATOM 863 O O . VAL A 1 105 ? 2.171 4.292 16.077 1.00 87.44 105 VAL A O 1
ATOM 866 N N . THR A 1 106 ? 2.172 2.630 17.571 1.00 83.75 106 THR A N 1
ATOM 867 C CA . THR A 1 106 ? 3.632 2.448 17.523 1.00 83.75 106 THR A CA 1
ATOM 868 C C . THR A 1 106 ? 4.141 1.977 16.159 1.00 83.75 106 THR A C 1
ATOM 870 O O . THR A 1 106 ? 5.281 2.305 15.829 1.00 83.75 106 THR A O 1
ATOM 873 N N . HIS A 1 107 ? 3.308 1.295 15.362 1.00 83.25 107 HIS A N 1
ATOM 874 C CA . HIS A 1 107 ? 3.608 0.888 13.980 1.00 83.25 107 HIS A CA 1
ATOM 875 C C . HIS A 1 107 ? 3.319 1.995 12.946 1.00 83.25 107 HIS A C 1
ATOM 877 O O . HIS A 1 107 ? 3.789 1.921 11.807 1.00 83.25 107 HIS A O 1
ATOM 883 N N . CYS A 1 108 ? 2.578 3.047 13.320 1.00 79.50 108 CYS A N 1
ATOM 884 C CA . CYS A 1 108 ? 2.403 4.235 12.480 1.00 79.50 108 CYS A CA 1
ATOM 885 C C . CYS A 1 108 ? 3.681 5.076 12.392 1.00 79.50 108 CYS A C 1
ATOM 887 O O . CYS A 1 108 ? 4.019 5.596 11.322 1.00 79.50 108 CYS A O 1
ATOM 889 N N . PHE A 1 109 ? 4.410 5.193 13.501 1.00 74.00 109 PHE A N 1
ATOM 890 C CA . PHE A 1 109 ? 5.626 5.996 13.575 1.00 74.00 109 PHE A CA 1
ATOM 891 C C . PHE A 1 109 ? 6.855 5.219 13.100 1.00 74.00 109 PHE A C 1
ATOM 893 O O . PHE A 1 109 ? 6.999 4.027 13.356 1.00 74.00 109 PHE A O 1
ATOM 900 N N . ALA A 1 110 ? 7.727 5.916 12.367 1.00 60.72 110 ALA A N 1
ATOM 901 C CA . ALA A 1 110 ? 8.898 5.329 11.729 1.00 60.72 110 ALA A CA 1
ATOM 902 C C . ALA A 1 110 ? 9.857 4.691 12.741 1.00 60.72 110 ALA A C 1
ATOM 904 O O . ALA A 1 110 ? 10.189 5.285 13.768 1.00 60.72 110 ALA A O 1
ATOM 905 N N . GLU A 1 111 ? 10.332 3.498 12.396 1.00 63.53 111 GLU A N 1
ATOM 906 C CA . GLU A 1 111 ? 11.450 2.840 13.058 1.00 63.53 111 GLU A CA 1
ATOM 907 C C . GLU A 1 111 ? 12.724 3.646 12.805 1.00 63.53 111 GLU A C 1
ATOM 909 O O . GLU A 1 111 ? 12.997 4.075 11.681 1.00 63.53 111 GLU A O 1
ATOM 914 N N . SER A 1 112 ? 13.484 3.912 13.868 1.00 50.56 112 SER A N 1
ATOM 915 C CA . SER A 1 112 ? 14.741 4.643 13.756 1.00 50.56 112 SER A CA 1
ATOM 916 C C . SER A 1 112 ? 15.791 3.707 13.171 1.00 50.56 112 SER A C 1
ATOM 918 O O . SER A 1 112 ? 16.369 2.893 13.886 1.00 50.56 112 SER A O 1
ATOM 920 N N . TYR A 1 113 ? 16.024 3.805 11.865 1.00 57.38 113 TYR A N 1
ATOM 921 C CA . TYR A 1 113 ? 17.158 3.151 11.230 1.00 57.38 113 TYR A CA 1
ATOM 922 C C . TYR A 1 113 ? 18.398 4.031 11.386 1.00 57.38 113 TYR A C 1
ATOM 924 O O . TYR A 1 113 ? 18.435 5.162 10.894 1.00 57.38 113 TYR A O 1
ATOM 932 N N . ASN A 1 114 ? 19.425 3.509 12.054 1.00 52.88 114 ASN A N 1
ATOM 933 C CA . ASN A 1 114 ? 20.766 4.059 11.927 1.00 52.88 114 ASN A CA 1
ATOM 934 C C . ASN A 1 114 ? 21.286 3.605 10.566 1.00 52.88 114 ASN A C 1
ATOM 936 O O . ASN A 1 114 ? 21.608 2.431 10.395 1.00 52.88 114 ASN A O 1
ATOM 940 N N . PHE A 1 115 ? 21.335 4.518 9.595 1.00 53.03 115 PHE A N 1
ATOM 941 C CA . PHE A 1 115 ? 22.052 4.262 8.352 1.00 53.03 115 PHE A CA 1
ATOM 942 C C . PHE A 1 115 ? 23.472 3.797 8.711 1.00 53.03 115 PHE A C 1
ATOM 944 O O . PHE A 1 115 ? 24.180 4.552 9.384 1.00 53.03 115 PHE A O 1
ATOM 951 N N . PRO A 1 116 ? 23.934 2.609 8.275 1.00 49.94 116 PRO A N 1
ATOM 952 C CA . PRO A 1 116 ? 25.358 2.454 8.069 1.00 49.94 116 PRO A CA 1
ATOM 953 C C . PRO A 1 116 ? 25.687 3.482 6.992 1.00 49.94 116 PRO A C 1
ATOM 955 O O . PRO A 1 116 ? 25.274 3.329 5.843 1.00 49.94 116 PRO A O 1
ATOM 958 N N . ALA A 1 117 ? 26.293 4.598 7.394 1.00 49.50 117 ALA A N 1
ATOM 959 C CA . ALA A 1 117 ? 26.757 5.602 6.458 1.00 49.50 117 ALA A CA 1
ATOM 960 C C . ALA A 1 117 ? 27.655 4.877 5.451 1.00 49.50 117 ALA A C 1
ATOM 962 O O . ALA A 1 117 ? 28.704 4.348 5.831 1.00 49.50 117 ALA A O 1
ATOM 963 N N . LEU A 1 118 ? 27.225 4.781 4.190 1.00 52.94 118 LEU A N 1
ATOM 964 C CA . LEU A 1 118 ? 28.134 4.412 3.116 1.00 52.94 118 LEU A CA 1
ATOM 965 C C . LEU A 1 118 ? 29.095 5.592 2.962 1.00 52.94 118 LEU A C 1
ATOM 967 O O . LEU A 1 118 ? 28.838 6.517 2.213 1.00 52.94 118 LEU A O 1
ATOM 971 N N . SER A 1 119 ? 30.177 5.588 3.741 1.00 54.47 119 SER A N 1
ATOM 972 C CA . SER A 1 119 ? 31.156 6.678 3.863 1.00 54.47 119 SER A CA 1
ATOM 973 C C . SER A 1 119 ? 30.589 8.020 4.374 1.00 54.47 119 SER A C 1
ATOM 975 O O . SER A 1 119 ? 29.397 8.302 4.305 1.00 54.47 119 SER A O 1
ATOM 977 N N . ALA A 1 120 ? 31.452 8.856 4.956 1.00 56.69 120 ALA A N 1
ATOM 978 C CA . ALA A 1 120 ? 31.060 10.154 5.517 1.00 56.69 120 ALA A CA 1
ATOM 979 C C . ALA A 1 120 ? 30.684 11.204 4.447 1.00 56.69 120 ALA A C 1
ATOM 981 O O . ALA A 1 120 ? 30.100 12.229 4.794 1.00 56.69 120 ALA A O 1
ATOM 982 N N . ASP A 1 121 ? 30.991 10.935 3.172 1.00 57.53 121 ASP A N 1
ATOM 983 C CA . ASP A 1 121 ? 30.848 11.878 2.056 1.00 57.53 121 ASP A CA 1
ATOM 984 C C . ASP A 1 121 ? 29.665 11.575 1.115 1.00 57.53 121 ASP A C 1
ATOM 986 O O . ASP A 1 121 ? 29.358 12.392 0.242 1.00 57.53 121 ASP A O 1
ATOM 990 N N . GLU A 1 122 ? 28.959 10.445 1.262 1.00 63.66 122 GLU A N 1
ATOM 991 C CA . GLU A 1 122 ? 27.811 10.150 0.395 1.00 63.66 122 GLU A CA 1
ATOM 992 C C . GLU A 1 122 ? 26.514 10.785 0.912 1.00 63.66 122 GLU A C 1
ATOM 994 O O . GLU A 1 122 ? 26.071 10.587 2.046 1.00 63.66 122 GLU A O 1
ATOM 999 N N . THR A 1 123 ? 25.845 11.526 0.028 1.00 67.38 123 THR A N 1
ATOM 1000 C CA . THR A 1 123 ? 24.461 11.972 0.228 1.00 67.38 123 THR A CA 1
ATOM 1001 C C . THR A 1 123 ? 23.541 10.764 0.453 1.00 67.38 123 THR A C 1
ATOM 1003 O O . THR A 1 123 ? 23.626 9.798 -0.311 1.00 67.38 123 THR A O 1
ATOM 1006 N N . PRO A 1 124 ? 22.622 10.815 1.434 1.00 74.56 124 PRO A N 1
ATOM 1007 C CA . PRO A 1 124 ? 21.777 9.677 1.777 1.00 74.56 124 PRO A CA 1
ATOM 1008 C C . PRO A 1 124 ? 20.879 9.247 0.607 1.00 74.56 124 PRO A C 1
ATOM 1010 O O . PRO A 1 124 ? 20.379 10.075 -0.163 1.00 74.56 124 PRO A O 1
ATOM 1013 N N . THR A 1 125 ? 20.646 7.938 0.494 1.00 77.31 125 THR A N 1
ATOM 1014 C CA . THR A 1 125 ? 19.705 7.358 -0.475 1.00 77.31 125 THR A CA 1
ATOM 1015 C C . THR A 1 125 ? 18.255 7.722 -0.142 1.00 77.31 125 THR A C 1
ATOM 1017 O O . THR A 1 125 ? 17.939 8.149 0.974 1.00 77.31 125 THR A O 1
ATOM 1020 N N . VAL A 1 126 ? 17.354 7.570 -1.122 1.00 82.62 126 VAL A N 1
ATOM 1021 C CA . VAL A 1 126 ? 15.918 7.827 -0.928 1.00 82.62 126 VAL A CA 1
ATOM 1022 C C . VAL A 1 126 ? 15.388 7.012 0.268 1.00 82.62 126 VAL A C 1
ATOM 1024 O O . VAL A 1 126 ? 15.493 5.785 0.277 1.00 82.62 126 VAL A O 1
ATOM 1027 N N . PRO A 1 127 ? 14.757 7.653 1.271 1.00 82.44 127 PRO A N 1
ATOM 1028 C CA . PRO A 1 127 ? 14.333 6.971 2.492 1.00 82.44 127 PRO A CA 1
ATOM 1029 C C . PRO A 1 127 ? 13.045 6.144 2.324 1.00 82.44 127 PRO A C 1
ATOM 1031 O O . PRO A 1 127 ? 12.584 5.552 3.294 1.00 82.44 127 PRO A O 1
ATOM 1034 N N . GLU A 1 128 ? 12.440 6.101 1.132 1.00 82.00 128 GLU A N 1
ATOM 1035 C CA . GLU A 1 128 ? 11.138 5.467 0.865 1.00 82.00 128 GLU A CA 1
ATOM 1036 C C . GLU A 1 128 ? 11.072 4.010 1.351 1.00 82.00 128 GLU A C 1
ATOM 1038 O O . GLU A 1 128 ? 10.092 3.617 1.980 1.00 82.00 128 GLU A O 1
ATOM 1043 N N . LEU A 1 129 ? 12.109 3.204 1.109 1.00 74.62 129 LEU A N 1
ATOM 1044 C CA . LEU A 1 129 ? 12.119 1.787 1.500 1.00 74.62 129 LEU A CA 1
ATOM 1045 C C . LEU A 1 129 ? 12.269 1.572 3.013 1.00 74.62 129 LEU A C 1
ATOM 1047 O O . LEU A 1 129 ? 11.860 0.529 3.520 1.00 74.62 129 LEU A O 1
ATOM 1051 N N . TYR A 1 130 ? 12.800 2.566 3.725 1.00 73.56 130 TYR A N 1
ATOM 1052 C CA . TYR A 1 130 ? 13.206 2.478 5.132 1.00 73.56 130 TYR A CA 1
ATOM 1053 C C . TYR A 1 130 ? 12.241 3.201 6.082 1.00 73.56 130 TYR A C 1
ATOM 1055 O O . TYR A 1 130 ? 12.508 3.344 7.273 1.00 73.56 130 TYR A O 1
ATOM 1063 N N . ARG A 1 131 ? 11.119 3.705 5.562 1.00 80.88 131 ARG A N 1
ATOM 1064 C CA . ARG A 1 131 ? 10.086 4.407 6.334 1.00 80.88 131 ARG A CA 1
ATOM 1065 C C . ARG A 1 131 ? 8.933 3.468 6.673 1.00 80.88 131 ARG A C 1
ATOM 1067 O O . ARG A 1 131 ? 8.700 2.484 5.971 1.00 80.88 131 ARG A O 1
ATOM 1074 N N . SER A 1 132 ? 8.193 3.790 7.739 1.00 83.88 132 SER A N 1
ATOM 1075 C CA . SER A 1 132 ? 7.035 2.992 8.165 1.00 83.88 132 SER A CA 1
ATOM 1076 C C . SER A 1 132 ? 6.035 2.822 7.024 1.00 83.88 132 SER A C 1
ATOM 1078 O O . SER A 1 132 ? 5.897 3.689 6.156 1.00 83.88 132 SER A O 1
ATOM 1080 N N . PHE A 1 133 ? 5.302 1.710 7.036 1.00 84.56 133 PHE A N 1
ATOM 1081 C CA . PHE A 1 133 ? 4.302 1.431 6.010 1.00 84.56 133 PHE A CA 1
ATOM 1082 C C . PHE A 1 133 ? 3.305 2.598 5.811 1.00 84.56 133 PHE A C 1
ATOM 1084 O O . PHE A 1 133 ? 3.125 3.009 4.662 1.00 84.56 133 PHE A O 1
ATOM 1091 N N . PRO A 1 134 ? 2.757 3.236 6.870 1.00 85.88 134 PRO A N 1
ATOM 1092 C CA . PRO A 1 134 ? 1.903 4.419 6.720 1.00 85.88 134 PRO A CA 1
ATOM 1093 C C . PRO A 1 134 ? 2.609 5.609 6.069 1.00 85.88 134 PRO A C 1
ATOM 1095 O O . PRO A 1 134 ? 2.028 6.284 5.221 1.00 85.88 134 PRO A O 1
ATOM 1098 N N . SER A 1 135 ? 3.883 5.841 6.392 1.00 87.19 135 SER A N 1
ATOM 1099 C CA . SER A 1 135 ? 4.681 6.902 5.770 1.00 87.19 135 SER A CA 1
ATOM 1100 C C . SER A 1 135 ? 4.912 6.649 4.278 1.00 87.19 135 SER A C 1
ATOM 1102 O O . SER A 1 135 ? 4.937 7.602 3.501 1.00 87.19 135 SER A O 1
ATOM 1104 N N . ARG A 1 136 ? 5.028 5.382 3.861 1.00 87.25 136 ARG A N 1
ATOM 1105 C CA . ARG A 1 136 ? 5.173 4.989 2.452 1.00 87.25 136 ARG A CA 1
ATOM 1106 C C . ARG A 1 136 ? 3.899 5.213 1.648 1.00 87.25 136 ARG A C 1
ATOM 1108 O O . ARG A 1 136 ? 3.977 5.766 0.560 1.00 87.25 136 ARG A O 1
ATOM 1115 N N . ILE A 1 137 ? 2.740 4.824 2.183 1.00 88.00 137 ILE A N 1
ATOM 1116 C CA . ILE A 1 137 ? 1.454 4.974 1.475 1.00 88.00 137 ILE A CA 1
ATOM 1117 C C . ILE A 1 137 ? 0.953 6.424 1.440 1.00 88.00 137 ILE A C 1
ATOM 1119 O O . ILE A 1 137 ? 0.246 6.798 0.513 1.00 88.00 137 ILE A O 1
ATOM 1123 N N . THR A 1 138 ? 1.315 7.242 2.435 1.00 90.25 138 THR A N 1
ATOM 1124 C CA . THR A 1 138 ? 0.927 8.664 2.517 1.00 90.25 138 THR A CA 1
ATOM 1125 C C . THR A 1 138 ? 2.000 9.620 1.994 1.00 90.25 138 THR A C 1
ATOM 1127 O O . THR A 1 138 ? 1.813 10.831 2.045 1.00 90.25 138 THR A O 1
ATOM 1130 N N . TYR A 1 139 ? 3.136 9.100 1.514 1.00 91.50 139 TYR A N 1
ATOM 1131 C CA . TYR A 1 139 ? 4.295 9.885 1.062 1.00 91.50 139 TYR A CA 1
ATOM 1132 C C . TYR A 1 139 ? 4.872 10.845 2.114 1.00 91.50 139 TYR A C 1
ATOM 1134 O O . TYR A 1 139 ? 5.596 11.786 1.789 1.00 91.50 139 TYR A O 1
ATOM 1142 N N . TRP A 1 140 ? 4.632 10.577 3.401 1.00 90.12 140 TRP A N 1
ATOM 1143 C CA . TRP A 1 140 ? 5.099 11.424 4.504 1.00 90.12 140 TRP A CA 1
ATOM 1144 C C . TRP A 1 140 ? 6.628 11.560 4.567 1.00 90.12 140 TRP A C 1
ATOM 1146 O O . TRP A 1 140 ? 7.172 12.499 5.143 1.00 90.12 140 TRP A O 1
ATOM 1156 N N . TRP A 1 141 ? 7.351 10.614 3.968 1.00 87.06 141 TRP A N 1
ATOM 1157 C CA . TRP A 1 141 ? 8.808 10.638 3.903 1.00 87.06 141 TRP A CA 1
ATOM 1158 C C . TRP A 1 141 ? 9.368 11.791 3.055 1.00 87.06 141 TRP A C 1
ATOM 1160 O O . TRP A 1 141 ? 10.522 12.164 3.256 1.00 87.06 141 TRP A O 1
ATOM 1170 N N . VAL A 1 142 ? 8.564 12.376 2.158 1.00 91.19 142 VAL A N 1
ATOM 1171 C CA . VAL A 1 142 ? 8.942 13.526 1.314 1.00 91.19 142 VAL A CA 1
ATOM 1172 C C . VAL A 1 142 ? 8.823 14.850 2.084 1.00 91.19 142 VAL A C 1
ATOM 1174 O O . VAL A 1 142 ? 9.544 15.808 1.801 1.00 91.19 142 VAL A O 1
ATOM 1177 N N . THR A 1 143 ? 7.970 14.904 3.112 1.00 91.75 143 THR A N 1
ATOM 1178 C CA . THR A 1 143 ? 7.653 16.111 3.894 1.00 91.75 143 THR A CA 1
ATOM 1179 C C . THR A 1 143 ? 8.881 16.891 4.394 1.00 91.75 143 THR A C 1
ATOM 1181 O O . THR A 1 143 ? 8.890 18.115 4.250 1.00 91.75 143 THR A O 1
ATOM 1184 N N . PRO A 1 144 ? 9.955 16.262 4.922 1.00 89.50 144 PRO A N 1
ATOM 1185 C CA . PRO A 1 144 ? 11.149 16.994 5.350 1.00 89.50 144 PRO A CA 1
ATOM 1186 C C . PRO A 1 144 ? 11.831 17.770 4.214 1.00 89.50 144 PRO A C 1
ATOM 1188 O O . PRO A 1 144 ? 12.325 18.874 4.444 1.00 89.50 144 PRO A O 1
ATOM 1191 N N . LEU A 1 145 ? 11.838 17.220 2.994 1.00 90.38 145 LEU A N 1
ATOM 1192 C CA . LEU A 1 145 ? 12.410 17.880 1.819 1.00 90.38 145 LEU A CA 1
ATOM 1193 C C . LEU A 1 145 ? 11.528 19.047 1.359 1.00 90.38 145 LEU A C 1
ATOM 1195 O O . LEU A 1 145 ? 12.053 20.121 1.075 1.00 90.38 145 LEU A O 1
ATOM 1199 N N . ILE A 1 146 ? 10.200 18.877 1.375 1.00 94.00 146 ILE A N 1
ATOM 1200 C CA . ILE A 1 146 ? 9.237 19.946 1.047 1.00 94.00 146 ILE A CA 1
ATOM 1201 C C . ILE A 1 146 ? 9.399 21.130 2.008 1.00 94.00 146 ILE A C 1
ATOM 1203 O O . ILE A 1 146 ? 9.532 22.273 1.575 1.00 94.00 146 ILE A O 1
ATOM 1207 N N . ILE A 1 147 ? 9.464 20.868 3.318 1.00 93.81 147 ILE A N 1
ATOM 1208 C CA . ILE A 1 147 ? 9.657 21.917 4.332 1.00 93.81 147 ILE A CA 1
ATOM 1209 C C . ILE A 1 147 ? 11.020 22.604 4.160 1.00 93.81 147 ILE A C 1
ATOM 1211 O O . ILE A 1 147 ? 11.125 23.821 4.325 1.00 93.81 147 ILE A O 1
ATOM 1215 N N . ARG A 1 148 ? 12.075 21.853 3.818 1.00 90.75 148 ARG A N 1
ATOM 1216 C CA . ARG A 1 148 ? 13.405 22.418 3.542 1.00 90.75 148 ARG A CA 1
ATOM 1217 C C . ARG A 1 148 ? 13.372 23.342 2.325 1.00 90.75 148 ARG A C 1
ATOM 1219 O O . ARG A 1 148 ? 13.917 24.434 2.425 1.00 90.75 148 ARG A O 1
ATOM 1226 N N . GLY A 1 149 ? 12.687 22.940 1.253 1.00 95.25 149 GLY A N 1
ATOM 1227 C CA . GLY A 1 149 ? 12.487 23.747 0.046 1.00 95.25 149 GLY A CA 1
ATOM 1228 C C . GLY A 1 149 ? 11.644 25.004 0.268 1.00 95.25 149 GLY A C 1
ATOM 1229 O O . GLY A 1 149 ? 11.891 26.024 -0.365 1.00 95.25 149 GLY A O 1
ATOM 1230 N N . TYR A 1 150 ? 10.703 24.966 1.216 1.00 96.06 150 TYR A N 1
ATOM 1231 C CA . TYR A 1 150 ? 9.971 26.158 1.654 1.00 96.06 150 TYR A CA 1
ATOM 1232 C C . TYR A 1 150 ? 10.873 27.156 2.399 1.00 96.06 150 TYR A C 1
ATOM 1234 O O . TYR A 1 150 ? 10.734 28.364 2.235 1.00 96.06 150 TYR A O 1
ATOM 1242 N N . ARG A 1 151 ? 11.806 26.663 3.226 1.00 96.00 151 ARG A N 1
ATOM 1243 C CA . ARG A 1 151 ? 12.699 27.514 4.035 1.00 96.00 151 ARG A CA 1
ATOM 1244 C C . ARG A 1 151 ? 13.900 28.054 3.261 1.00 96.00 151 ARG A C 1
ATOM 1246 O O . ARG A 1 151 ? 14.378 29.138 3.582 1.00 96.00 151 ARG A O 1
ATOM 1253 N N . LYS A 1 152 ? 14.433 27.288 2.310 1.00 95.25 152 LYS A N 1
ATOM 1254 C CA . LYS A 1 152 ? 15.588 27.665 1.490 1.00 95.25 152 LYS A CA 1
ATOM 1255 C C . LYS A 1 152 ? 15.488 27.032 0.096 1.00 95.25 152 LYS A C 1
ATOM 1257 O O . LYS A 1 152 ? 14.994 25.909 -0.008 1.00 95.25 152 LYS A O 1
ATOM 1262 N N . PRO A 1 153 ? 16.000 27.688 -0.960 1.00 95.12 153 PRO A N 1
ATOM 1263 C CA . PRO A 1 153 ? 16.064 27.078 -2.283 1.00 95.12 153 PRO A CA 1
ATOM 1264 C C . PRO A 1 153 ? 16.893 25.788 -2.229 1.00 95.12 153 PRO A C 1
ATOM 1266 O O . PRO A 1 153 ? 17.974 25.756 -1.636 1.00 95.12 153 PRO A O 1
ATOM 1269 N N . LEU A 1 154 ? 16.354 24.712 -2.807 1.00 93.06 154 LEU A N 1
ATOM 1270 C CA . LEU A 1 154 ? 17.002 23.402 -2.817 1.00 93.06 154 LEU A CA 1
ATOM 1271 C C . LEU A 1 154 ? 18.199 23.405 -3.769 1.00 93.06 154 LEU A C 1
ATOM 1273 O O . LEU A 1 154 ? 18.124 23.924 -4.881 1.00 93.06 154 LEU A O 1
ATOM 1277 N N . THR A 1 155 ? 19.288 22.783 -3.329 1.00 91.62 155 THR A N 1
ATOM 1278 C CA . THR A 1 155 ? 20.475 22.518 -4.150 1.00 91.62 155 THR A CA 1
ATOM 1279 C C . THR A 1 155 ? 20.638 21.016 -4.371 1.00 91.62 155 THR A C 1
ATOM 1281 O O . THR A 1 155 ? 20.039 20.217 -3.657 1.00 91.62 155 THR A O 1
ATOM 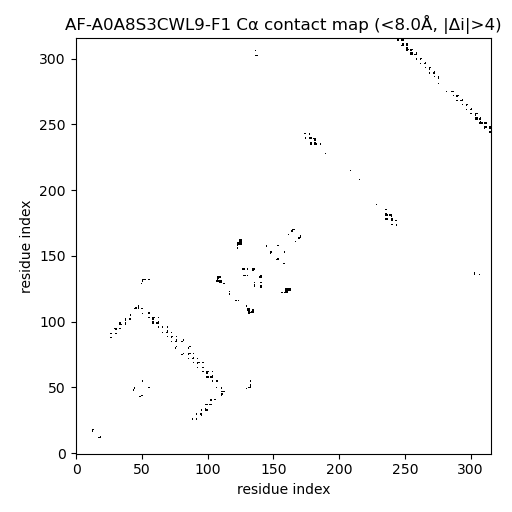1284 N N . GLU A 1 156 ? 21.479 20.607 -5.323 1.00 87.81 156 GLU A N 1
ATOM 1285 C CA . GLU A 1 156 ? 21.734 19.188 -5.626 1.00 87.81 156 GLU A CA 1
ATOM 1286 C C . GLU A 1 156 ? 22.160 18.379 -4.387 1.00 87.81 156 GLU A C 1
ATOM 1288 O O . GLU A 1 156 ? 21.722 17.249 -4.196 1.00 87.81 156 GLU A O 1
ATOM 1293 N N . LYS A 1 157 ? 22.925 18.998 -3.480 1.00 86.00 157 LYS A N 1
ATOM 1294 C CA . LYS A 1 157 ? 23.382 18.386 -2.222 1.00 86.00 157 LYS A CA 1
ATOM 1295 C C . LYS A 1 157 ? 22.255 18.116 -1.219 1.00 86.00 157 LYS A C 1
ATOM 1297 O O . LYS A 1 157 ? 22.445 17.344 -0.285 1.00 86.00 157 LYS A O 1
ATOM 1302 N N . ASP A 1 158 ? 21.114 18.796 -1.355 1.00 86.12 158 ASP A N 1
ATOM 1303 C CA . ASP A 1 158 ? 19.942 18.589 -0.500 1.00 86.12 158 ASP A CA 1
ATOM 1304 C C . ASP A 1 158 ? 19.048 17.438 -1.008 1.00 86.12 158 ASP A C 1
ATOM 1306 O O . ASP A 1 158 ? 18.161 16.994 -0.276 1.00 86.12 158 ASP A O 1
ATOM 1310 N N . CYS A 1 159 ? 19.265 16.967 -2.241 1.00 87.06 159 CYS A N 1
ATOM 1311 C CA . CYS A 1 159 ? 18.502 15.889 -2.857 1.00 87.06 159 CYS A CA 1
ATOM 1312 C C . CYS A 1 159 ? 19.034 14.510 -2.445 1.00 87.06 159 CYS A C 1
ATOM 1314 O O . CYS A 1 159 ? 20.216 14.321 -2.162 1.00 87.06 159 CYS A O 1
ATOM 1316 N N . TRP A 1 160 ? 18.141 13.523 -2.435 1.00 87.75 160 TRP A N 1
ATOM 1317 C CA . TRP A 1 160 ? 18.508 12.132 -2.181 1.00 87.75 160 TRP A CA 1
ATOM 1318 C C . TRP A 1 160 ? 19.095 11.472 -3.425 1.00 87.75 160 TRP A C 1
ATOM 1320 O O . TRP A 1 160 ? 18.646 11.729 -4.544 1.00 87.75 160 TRP A O 1
ATOM 1330 N N . GLN A 1 161 ? 20.032 10.545 -3.226 1.00 85.62 161 GLN A N 1
ATOM 1331 C CA . GLN A 1 161 ? 20.473 9.675 -4.315 1.00 85.62 161 GLN A CA 1
ATOM 1332 C C . GLN A 1 161 ? 19.410 8.638 -4.646 1.00 85.62 161 GLN A C 1
ATOM 1334 O O . GLN A 1 161 ? 18.822 8.037 -3.743 1.00 85.62 161 GLN A O 1
ATOM 1339 N N . LEU A 1 162 ? 19.237 8.365 -5.942 1.00 85.75 162 LEU A N 1
ATOM 1340 C CA . LEU A 1 162 ? 18.370 7.292 -6.415 1.00 85.75 162 LEU A CA 1
ATOM 1341 C C . LEU A 1 162 ? 18.778 5.941 -5.821 1.00 85.75 162 LEU A C 1
ATOM 1343 O O . LEU A 1 162 ? 19.965 5.607 -5.697 1.00 85.75 162 LEU A O 1
ATOM 1347 N N . GLU A 1 163 ? 17.748 5.149 -5.538 1.00 84.19 163 GLU A N 1
ATOM 1348 C CA . GLU A 1 163 ? 17.864 3.752 -5.150 1.00 84.19 163 GLU A CA 1
ATOM 1349 C C . GLU A 1 163 ? 18.706 2.980 -6.170 1.00 84.19 163 GLU A C 1
ATOM 1351 O O . GLU A 1 163 ? 18.548 3.160 -7.380 1.00 84.19 163 GLU A O 1
ATOM 1356 N N . ILE A 1 164 ? 19.585 2.095 -5.690 1.00 84.06 164 ILE A N 1
ATOM 1357 C CA . ILE A 1 164 ? 20.545 1.370 -6.535 1.00 84.06 164 ILE A CA 1
ATOM 1358 C C . ILE A 1 164 ? 19.811 0.667 -7.682 1.00 84.06 164 ILE A C 1
ATOM 1360 O O . ILE A 1 164 ? 20.221 0.774 -8.836 1.00 84.06 164 ILE A O 1
ATOM 1364 N N . SER A 1 165 ? 18.685 0.013 -7.393 1.00 84.12 165 SER A N 1
ATOM 1365 C CA . SER A 1 165 ? 17.884 -0.716 -8.388 1.00 84.12 165 SER A CA 1
ATOM 1366 C C . SER A 1 165 ? 17.253 0.152 -9.491 1.00 84.12 165 SER A C 1
ATOM 1368 O O . SER A 1 165 ? 16.931 -0.377 -10.558 1.00 84.12 165 SER A O 1
ATOM 1370 N N . GLU A 1 166 ? 17.120 1.461 -9.263 1.00 87.50 166 GLU A N 1
ATOM 1371 C CA . GLU A 1 166 ? 16.549 2.433 -10.205 1.00 87.50 166 GLU A CA 1
ATOM 1372 C C . GLU A 1 166 ? 17.625 3.325 -10.854 1.00 87.50 166 GLU A C 1
ATOM 1374 O O . GLU A 1 166 ? 17.313 4.238 -11.615 1.00 87.50 166 GLU A O 1
ATOM 1379 N N . ARG A 1 167 ? 18.917 3.064 -10.605 1.00 90.50 167 ARG A N 1
ATOM 1380 C CA . ARG A 1 167 ? 20.010 3.741 -11.318 1.00 90.50 167 ARG A CA 1
ATOM 1381 C C . ARG A 1 167 ? 20.062 3.289 -12.778 1.00 90.50 167 ARG A C 1
ATOM 1383 O O . ARG A 1 167 ? 19.853 2.113 -13.086 1.00 90.50 167 ARG A O 1
ATOM 1390 N N . ALA A 1 168 ? 20.443 4.209 -13.668 1.00 92.44 168 ALA A N 1
ATOM 1391 C CA . ALA A 1 168 ? 20.506 3.976 -15.114 1.00 92.44 168 ALA A CA 1
ATOM 1392 C C . ALA A 1 168 ? 21.307 2.718 -15.487 1.00 92.44 168 ALA A C 1
ATOM 1394 O O . ALA A 1 16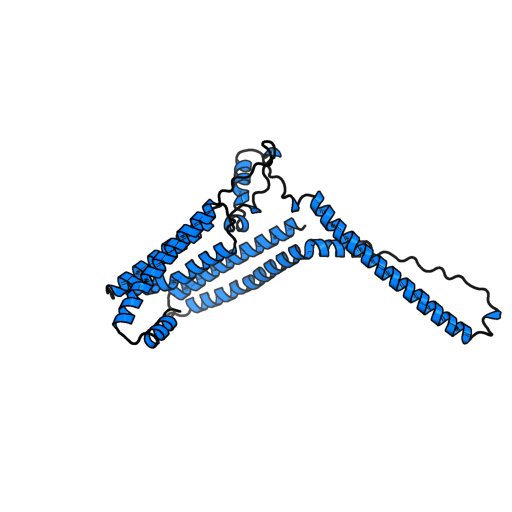8 ? 20.849 1.930 -16.307 1.00 92.44 168 ALA A O 1
ATOM 1395 N N . VAL A 1 169 ? 22.447 2.480 -14.830 1.00 93.25 169 VAL A N 1
ATOM 1396 C CA . VAL A 1 169 ? 23.284 1.285 -15.038 1.00 93.25 169 VAL A CA 1
ATOM 1397 C C . VAL A 1 169 ? 22.462 0.002 -14.872 1.00 93.25 169 VAL A C 1
ATOM 1399 O O . VAL A 1 169 ? 22.417 -0.837 -15.770 1.00 93.25 169 VAL A O 1
ATOM 1402 N N . ASN A 1 170 ? 21.719 -0.120 -13.771 1.00 92.69 170 ASN A N 1
ATOM 1403 C CA . ASN A 1 170 ? 20.921 -1.310 -13.478 1.00 92.69 170 ASN A CA 1
ATOM 1404 C C . ASN A 1 170 ? 19.686 -1.432 -14.379 1.00 92.69 170 ASN A C 1
ATOM 1406 O O . ASN A 1 170 ? 19.330 -2.538 -14.795 1.00 92.69 170 ASN A O 1
ATOM 1410 N N . ILE A 1 171 ? 19.058 -0.307 -14.731 1.00 92.75 171 ILE A N 1
ATOM 1411 C CA . ILE A 1 171 ? 17.958 -0.271 -15.703 1.00 92.75 171 ILE A CA 1
ATOM 1412 C C . ILE A 1 171 ? 18.432 -0.776 -17.071 1.00 92.75 171 ILE A C 1
ATOM 1414 O O . ILE A 1 171 ? 17.805 -1.672 -17.642 1.00 92.75 171 ILE A O 1
ATOM 1418 N N . VAL A 1 172 ? 19.555 -0.248 -17.567 1.00 94.25 172 VAL A N 1
ATOM 1419 C CA . VAL A 1 172 ? 20.148 -0.629 -18.853 1.00 94.25 172 VAL A CA 1
ATOM 1420 C C . VAL A 1 172 ? 20.509 -2.108 -18.846 1.00 94.25 172 VAL A C 1
ATOM 1422 O O . VAL A 1 172 ? 20.082 -2.822 -19.749 1.00 94.25 172 VAL A O 1
ATOM 1425 N N . HIS A 1 173 ? 21.188 -2.608 -17.809 1.00 93.94 173 HIS A N 1
ATOM 1426 C CA . HIS A 1 173 ? 21.516 -4.034 -17.707 1.00 93.94 173 HIS A CA 1
ATOM 1427 C C . HIS A 1 173 ? 20.270 -4.931 -17.741 1.00 93.94 173 HIS A C 1
ATOM 1429 O O . HIS A 1 173 ? 20.242 -5.924 -18.472 1.00 93.94 173 HIS A O 1
ATOM 1435 N N . ARG A 1 174 ? 19.206 -4.573 -17.009 1.00 93.38 174 ARG A N 1
ATOM 1436 C CA . ARG A 1 174 ? 17.945 -5.334 -16.990 1.00 93.38 174 ARG A CA 1
ATOM 1437 C C . ARG A 1 174 ? 17.274 -5.374 -18.364 1.00 93.38 174 ARG A C 1
ATOM 1439 O O . ARG A 1 174 ? 16.823 -6.438 -18.801 1.00 93.38 174 ARG A O 1
ATOM 1446 N N . VAL A 1 175 ? 17.174 -4.224 -19.032 1.00 93.62 175 VAL A N 1
ATOM 1447 C CA . VAL A 1 175 ? 16.541 -4.116 -20.356 1.00 93.62 175 VAL A CA 1
ATOM 1448 C C . VAL A 1 175 ? 17.382 -4.826 -21.412 1.00 93.62 175 VAL A C 1
ATOM 1450 O O . VAL A 1 175 ? 16.827 -5.596 -22.195 1.00 93.62 175 VAL A O 1
ATOM 1453 N N . GLN A 1 176 ? 18.703 -4.646 -21.385 1.00 94.19 176 GLN A N 1
ATOM 1454 C CA . GLN A 1 176 ? 19.643 -5.277 -22.309 1.00 94.19 176 GLN A CA 1
ATOM 1455 C C . GLN A 1 176 ? 19.569 -6.804 -22.225 1.00 94.19 176 GLN A C 1
ATOM 1457 O O . GLN A 1 176 ? 19.379 -7.462 -23.246 1.00 94.19 176 GLN A O 1
ATOM 1462 N N . ALA A 1 177 ? 19.592 -7.372 -21.015 1.00 93.62 177 ALA A N 1
ATOM 1463 C CA . ALA A 1 177 ? 19.462 -8.816 -20.820 1.00 93.62 177 ALA A CA 1
ATOM 1464 C C . ALA A 1 177 ? 18.138 -9.364 -21.395 1.00 93.62 177 ALA A C 1
ATOM 1466 O O . ALA A 1 177 ? 18.100 -10.410 -22.050 1.00 93.62 177 ALA A O 1
ATOM 1467 N N . CYS A 1 178 ? 17.029 -8.639 -21.205 1.00 93.81 178 CYS A N 1
ATOM 1468 C CA . CYS A 1 178 ? 15.737 -9.016 -21.785 1.00 93.81 178 CYS A CA 1
ATOM 1469 C C . CYS A 1 178 ? 15.710 -8.857 -23.315 1.00 93.81 178 CYS A C 1
ATOM 1471 O O . CYS A 1 178 ? 15.073 -9.656 -24.013 1.00 93.81 178 CYS A O 1
ATOM 1473 N N . PHE A 1 179 ? 16.387 -7.842 -23.847 1.00 93.75 179 PHE A N 1
ATOM 1474 C CA . PHE A 1 179 ? 16.483 -7.586 -25.278 1.00 93.75 179 PHE A CA 1
ATOM 1475 C C . PHE A 1 179 ? 17.294 -8.666 -25.986 1.00 93.75 179 PHE A C 1
ATOM 1477 O O . PHE A 1 179 ? 16.805 -9.264 -26.940 1.00 93.75 179 PHE A O 1
ATOM 1484 N N . GLU A 1 180 ? 18.471 -9.014 -25.479 1.00 92.62 180 GLU A N 1
ATOM 1485 C CA . GLU A 1 180 ? 19.308 -10.080 -26.036 1.00 92.62 180 GLU A CA 1
ATOM 1486 C C . GLU A 1 180 ? 18.587 -11.436 -26.014 1.00 92.62 180 GLU A C 1
ATOM 1488 O O . GLU A 1 180 ? 18.577 -12.164 -27.014 1.00 92.62 180 GLU A O 1
ATOM 1493 N N . GLY A 1 181 ? 17.878 -11.745 -24.922 1.00 90.81 181 GLY A N 1
ATOM 1494 C CA . GLY A 1 181 ? 17.065 -12.958 -24.815 1.00 90.81 181 GLY A CA 1
ATOM 1495 C C . GLY A 1 181 ? 15.879 -13.004 -25.791 1.00 90.81 181 GLY A C 1
ATOM 1496 O O . GLY A 1 181 ? 15.519 -14.066 -26.300 1.00 90.81 181 GLY A O 1
ATOM 1497 N N . THR A 1 182 ? 15.252 -11.865 -26.095 1.00 90.44 182 THR A N 1
ATOM 1498 C CA . THR A 1 182 ? 14.144 -11.808 -27.070 1.00 90.44 182 THR A CA 1
ATOM 1499 C C . THR A 1 182 ? 14.639 -11.756 -28.513 1.00 90.44 182 THR A C 1
ATOM 1501 O O . THR A 1 182 ? 14.029 -12.377 -29.386 1.00 90.44 182 THR A O 1
ATOM 1504 N N . ALA A 1 183 ? 15.758 -11.080 -28.768 1.00 89.00 183 ALA A N 1
ATOM 1505 C CA . ALA A 1 183 ? 16.392 -10.986 -30.074 1.00 89.00 183 ALA A CA 1
ATOM 1506 C C . ALA A 1 183 ? 16.970 -12.332 -30.524 1.00 89.00 183 ALA A C 1
ATOM 1508 O O . ALA A 1 183 ? 16.737 -12.740 -31.662 1.00 89.00 183 ALA A O 1
ATOM 1509 N N . SER A 1 184 ? 17.662 -13.057 -29.641 1.00 88.50 184 SER A N 1
ATOM 1510 C CA . SER A 1 184 ? 18.160 -14.414 -29.922 1.00 88.50 184 SER A CA 1
ATOM 1511 C C . SER A 1 184 ? 17.018 -15.376 -30.260 1.00 88.50 184 SER A C 1
ATOM 1513 O O . SER A 1 184 ? 17.073 -16.060 -31.281 1.00 88.50 184 SER A O 1
ATOM 1515 N N . ARG A 1 185 ? 15.926 -15.348 -29.484 1.00 87.69 185 ARG A N 1
ATOM 1516 C CA . ARG A 1 185 ? 14.719 -16.141 -29.760 1.00 87.69 185 ARG A CA 1
ATOM 1517 C C . ARG A 1 185 ? 14.035 -15.753 -31.074 1.00 87.69 185 ARG A C 1
ATOM 1519 O O . ARG A 1 185 ? 13.521 -16.611 -31.781 1.00 87.69 185 ARG A O 1
ATOM 1526 N N . ALA A 1 186 ? 14.008 -14.469 -31.423 1.00 86.94 186 ALA A N 1
ATOM 1527 C CA . ALA A 1 186 ? 13.463 -14.031 -32.705 1.00 86.94 186 ALA A CA 1
ATOM 1528 C C . ALA A 1 186 ? 14.327 -14.514 -33.883 1.00 86.94 186 ALA A C 1
ATOM 1530 O O . ALA A 1 186 ? 13.783 -14.955 -34.896 1.00 86.94 186 ALA A O 1
ATOM 1531 N N . LYS A 1 187 ? 15.659 -14.475 -33.736 1.00 86.56 187 LYS A N 1
ATOM 1532 C CA . LYS A 1 187 ? 16.608 -15.002 -34.727 1.00 86.56 187 LYS A CA 1
ATOM 1533 C C . LYS A 1 187 ? 16.464 -16.514 -34.905 1.00 86.56 187 LYS A C 1
ATOM 1535 O O . LYS A 1 187 ? 16.435 -16.962 -36.046 1.00 86.56 187 LYS A O 1
ATOM 1540 N N . SER A 1 188 ? 16.324 -17.286 -33.823 1.00 86.31 188 SER A N 1
ATOM 1541 C CA . SER A 1 188 ? 16.161 -18.745 -33.919 1.00 86.31 188 SER A CA 1
ATOM 1542 C C . SER A 1 188 ? 14.869 -19.136 -34.641 1.00 86.31 188 SER A C 1
ATOM 1544 O O . SER A 1 188 ? 14.907 -19.973 -35.538 1.00 86.31 188 SER A O 1
ATOM 1546 N N . ILE A 1 189 ? 13.753 -18.460 -34.342 1.00 86.69 189 ILE A N 1
ATOM 1547 C CA . ILE A 1 189 ? 12.469 -18.670 -35.034 1.00 86.69 189 ILE A CA 1
ATOM 1548 C C . ILE A 1 189 ? 12.577 -18.301 -36.521 1.00 86.69 189 ILE A C 1
ATOM 1550 O O . ILE A 1 189 ? 12.051 -19.009 -37.378 1.00 86.69 189 ILE A O 1
ATOM 1554 N N . ALA A 1 190 ? 13.253 -17.194 -36.847 1.00 84.56 190 ALA A N 1
ATOM 1555 C CA . ALA A 1 190 ? 13.464 -16.793 -38.236 1.00 84.56 190 ALA A CA 1
ATOM 1556 C C . ALA A 1 190 ? 14.318 -17.819 -38.996 1.00 84.56 190 ALA A C 1
ATOM 1558 O O . ALA A 1 190 ? 13.956 -18.208 -40.104 1.00 84.56 190 ALA A O 1
ATOM 1559 N N . TYR A 1 191 ? 15.403 -18.295 -38.381 1.00 85.31 191 TYR A N 1
ATOM 1560 C CA . TYR A 1 191 ? 16.266 -19.333 -38.942 1.00 85.31 191 TYR A CA 1
ATOM 1561 C C . TYR A 1 191 ? 15.502 -20.639 -39.200 1.00 85.31 191 TYR A C 1
ATOM 1563 O O . TYR A 1 191 ? 15.566 -21.183 -40.302 1.00 85.31 191 TYR A O 1
ATOM 1571 N N . GLU A 1 192 ? 14.729 -21.114 -38.221 1.00 86.88 192 GLU A N 1
ATOM 1572 C CA . GLU A 1 192 ? 13.919 -22.329 -38.345 1.00 86.88 192 GLU A CA 1
ATOM 1573 C C . GLU A 1 192 ? 12.868 -22.204 -39.456 1.00 86.88 192 GLU A C 1
ATOM 1575 O O . GLU A 1 192 ? 12.698 -23.120 -40.263 1.00 86.88 192 GLU A O 1
ATOM 1580 N N . LYS A 1 193 ? 12.214 -21.040 -39.568 1.00 86.75 193 LYS A N 1
ATOM 1581 C CA . LYS A 1 193 ? 11.241 -20.772 -40.631 1.00 86.75 193 LYS A CA 1
ATOM 1582 C C . LYS A 1 193 ? 11.885 -20.800 -42.018 1.00 86.75 193 LYS A C 1
ATOM 1584 O O . LYS A 1 193 ? 11.331 -21.428 -42.917 1.00 86.75 193 LYS A O 1
ATOM 1589 N N . THR A 1 194 ? 13.046 -20.166 -42.188 1.00 83.06 194 THR A N 1
ATOM 1590 C CA . THR A 1 194 ? 13.794 -20.188 -43.456 1.00 83.06 194 THR A CA 1
ATOM 1591 C C . THR A 1 194 ? 14.238 -21.604 -43.810 1.00 83.06 194 THR A C 1
ATOM 1593 O O . THR A 1 194 ? 14.094 -22.028 -44.952 1.00 83.06 194 THR A O 1
ATOM 1596 N N . ARG A 1 195 ? 14.718 -22.375 -42.828 1.00 84.50 195 ARG A N 1
ATOM 1597 C CA . ARG A 1 195 ? 15.106 -23.776 -43.026 1.00 84.50 195 ARG A CA 1
ATOM 1598 C C . ARG A 1 195 ? 13.924 -24.636 -43.478 1.00 84.50 195 ARG A C 1
ATOM 1600 O O . ARG A 1 195 ? 14.069 -25.416 -44.416 1.00 84.50 195 ARG A O 1
ATOM 1607 N N . ASN A 1 196 ? 12.767 -24.490 -42.834 1.00 87.38 196 ASN A N 1
ATOM 1608 C CA . ASN A 1 196 ? 11.557 -25.231 -43.194 1.00 87.38 196 ASN A CA 1
ATOM 1609 C C . ASN A 1 196 ? 11.020 -24.818 -44.569 1.00 87.38 196 ASN A C 1
ATOM 1611 O O . ASN A 1 196 ? 10.612 -25.689 -45.332 1.00 87.38 196 ASN A O 1
ATOM 1615 N N . TRP A 1 197 ? 11.070 -23.525 -44.908 1.00 80.50 197 TRP A N 1
ATOM 1616 C CA . TRP A 1 197 ? 10.709 -23.043 -46.242 1.00 80.50 197 TRP A CA 1
ATOM 1617 C C . TRP A 1 197 ? 11.621 -23.646 -47.313 1.00 80.50 197 TRP A C 1
ATOM 1619 O O . TRP A 1 197 ? 11.110 -24.288 -48.219 1.00 80.50 197 TRP A O 1
ATOM 1629 N N . ASN A 1 198 ? 12.949 -23.571 -47.145 1.00 81.00 198 ASN A N 1
ATOM 1630 C CA . ASN A 1 198 ? 13.904 -24.186 -48.075 1.00 81.00 198 ASN A CA 1
ATOM 1631 C C . ASN A 1 198 ? 13.648 -25.692 -48.236 1.00 81.00 198 ASN A C 1
ATOM 1633 O O . ASN A 1 198 ? 13.698 -26.215 -49.346 1.00 81.00 198 ASN A O 1
ATOM 1637 N N . ARG A 1 199 ? 13.368 -26.406 -47.136 1.00 82.00 199 ARG A N 1
ATOM 1638 C CA . ARG A 1 199 ? 13.075 -27.847 -47.170 1.00 82.00 199 ARG A CA 1
ATOM 1639 C C . ARG A 1 199 ? 11.808 -28.151 -47.972 1.00 82.00 199 ARG A C 1
ATOM 1641 O O . ARG A 1 199 ? 11.819 -29.082 -48.771 1.00 82.00 199 ARG A O 1
ATOM 1648 N N . ASN A 1 200 ? 10.741 -27.388 -47.745 1.00 86.38 200 ASN A N 1
ATOM 1649 C CA . ASN A 1 200 ? 9.463 -27.575 -48.426 1.00 86.38 200 ASN A CA 1
ATOM 1650 C C . ASN A 1 200 ? 9.556 -27.178 -49.906 1.00 86.38 200 ASN A C 1
ATOM 1652 O O . ASN A 1 200 ? 9.133 -27.959 -50.746 1.00 86.38 200 ASN A O 1
ATOM 1656 N N . ASP A 1 201 ? 10.189 -26.043 -50.218 1.00 81.75 201 ASP A N 1
ATOM 1657 C CA . ASP A 1 201 ? 10.444 -25.589 -51.593 1.00 81.75 201 ASP A CA 1
ATOM 1658 C C . ASP A 1 201 ? 11.269 -26.623 -52.369 1.00 81.75 201 ASP A C 1
ATOM 1660 O O . ASP A 1 201 ? 10.912 -27.009 -53.475 1.00 81.75 201 ASP A O 1
ATOM 1664 N N . THR A 1 202 ? 12.318 -27.181 -51.752 1.00 81.81 202 THR A N 1
ATOM 1665 C CA . THR A 1 202 ? 13.121 -28.246 -52.376 1.00 81.81 202 THR A CA 1
ATOM 1666 C C . THR A 1 202 ? 12.292 -29.510 -52.631 1.00 81.81 202 THR A C 1
ATOM 1668 O O . THR A 1 202 ? 12.455 -30.152 -53.667 1.00 81.81 202 THR A O 1
ATOM 1671 N N . ALA A 1 203 ? 11.417 -29.899 -51.699 1.00 83.94 203 ALA A N 1
ATOM 1672 C CA . ALA A 1 203 ? 10.548 -31.064 -51.869 1.00 83.94 203 ALA A CA 1
ATOM 1673 C C . ALA A 1 203 ? 9.505 -30.843 -52.978 1.00 83.94 203 ALA A C 1
ATOM 1675 O O . ALA A 1 203 ? 9.252 -31.746 -53.773 1.00 83.94 203 ALA A O 1
ATOM 1676 N N . GLU A 1 204 ? 8.941 -29.639 -53.055 1.00 81.62 204 GLU A N 1
ATOM 1677 C CA . GLU A 1 204 ? 7.964 -29.242 -54.066 1.00 81.62 204 GLU A CA 1
ATOM 1678 C C . GLU A 1 204 ? 8.603 -29.152 -55.456 1.00 81.62 204 GLU A C 1
ATOM 1680 O O . GLU A 1 204 ? 8.085 -29.745 -56.400 1.00 81.62 204 GLU A O 1
ATOM 1685 N N . ARG A 1 205 ? 9.793 -28.543 -55.568 1.00 80.12 205 ARG A N 1
ATOM 1686 C CA . ARG A 1 205 ? 10.594 -28.536 -56.803 1.00 80.12 205 ARG A CA 1
ATOM 1687 C C . ARG A 1 205 ? 10.912 -29.942 -57.286 1.00 80.12 205 ARG A C 1
ATOM 1689 O O . ARG A 1 205 ? 10.680 -30.230 -58.449 1.00 80.12 205 ARG A O 1
ATOM 1696 N N . LYS A 1 206 ? 11.377 -30.834 -56.402 1.00 83.25 206 LYS A N 1
ATOM 1697 C CA . LYS A 1 206 ? 11.644 -32.239 -56.759 1.00 83.25 206 LYS A CA 1
ATOM 1698 C C . LYS A 1 206 ? 10.390 -32.969 -57.237 1.00 83.25 206 LYS A C 1
ATOM 1700 O O . LYS A 1 206 ? 10.470 -33.790 -58.143 1.00 83.25 206 LYS A O 1
ATOM 1705 N N . LYS A 1 207 ? 9.233 -32.683 -56.636 1.00 86.81 207 LYS A N 1
ATOM 1706 C CA . LYS A 1 207 ? 7.955 -33.254 -57.072 1.00 86.81 207 LYS A CA 1
ATOM 1707 C C . LYS A 1 207 ? 7.573 -32.758 -58.473 1.00 86.81 207 LYS A C 1
ATOM 1709 O O . LYS A 1 207 ? 7.263 -33.577 -59.330 1.00 86.81 207 LYS A O 1
ATOM 1714 N N . LEU A 1 208 ? 7.661 -31.449 -58.707 1.00 81.75 208 LEU A N 1
ATOM 1715 C CA . LEU A 1 208 ? 7.397 -30.812 -60.003 1.00 81.75 208 LEU A CA 1
ATOM 1716 C C . LEU A 1 208 ? 8.369 -31.273 -61.095 1.00 81.75 208 LEU A C 1
ATOM 1718 O O . LEU A 1 208 ? 7.953 -31.463 -62.234 1.00 81.75 208 LEU A O 1
ATOM 1722 N N . GLU A 1 209 ? 9.644 -31.460 -60.751 1.00 78.94 209 GLU A N 1
ATOM 1723 C CA . GLU A 1 209 ? 10.685 -31.947 -61.658 1.00 78.94 209 GLU A CA 1
ATOM 1724 C C . GLU A 1 209 ? 10.452 -33.404 -62.062 1.00 78.94 209 GLU A C 1
ATOM 1726 O O . GLU A 1 209 ? 10.559 -33.722 -63.241 1.00 78.94 209 GLU A O 1
ATOM 1731 N N . ASN A 1 210 ? 10.041 -34.264 -61.125 1.00 81.75 210 ASN A N 1
ATOM 1732 C CA . ASN A 1 210 ? 9.639 -35.637 -61.438 1.00 81.75 210 ASN A CA 1
ATOM 1733 C C . ASN A 1 210 ? 8.361 -35.696 -62.296 1.00 81.75 210 ASN A C 1
ATOM 1735 O O . ASN A 1 210 ? 8.255 -36.560 -63.159 1.00 81.75 210 ASN A O 1
ATOM 1739 N N . GLU A 1 211 ? 7.393 -34.797 -62.080 1.00 81.25 211 GLU A N 1
ATOM 1740 C CA . GLU A 1 211 ? 6.165 -34.728 -62.892 1.00 81.25 211 GLU A CA 1
ATOM 1741 C C . GLU A 1 211 ? 6.408 -34.152 -64.302 1.00 81.25 211 GLU A C 1
ATOM 1743 O O . GLU A 1 211 ? 5.740 -34.562 -65.247 1.00 81.25 211 GLU A O 1
ATOM 1748 N N . ASN A 1 212 ? 7.362 -33.227 -64.471 1.00 79.00 212 ASN A N 1
ATOM 1749 C CA . ASN A 1 212 ? 7.591 -32.481 -65.721 1.00 79.00 212 ASN A CA 1
ATOM 1750 C C . ASN A 1 212 ? 8.990 -32.710 -66.324 1.00 79.00 212 ASN A C 1
ATOM 1752 O O . ASN A 1 212 ? 9.534 -31.838 -67.011 1.00 79.00 212 ASN A O 1
ATOM 1756 N N . GLN A 1 213 ? 9.584 -33.877 -66.064 1.00 72.44 213 GLN A N 1
ATOM 1757 C CA . GLN A 1 213 ? 10.986 -34.192 -66.366 1.00 72.44 213 GLN A CA 1
ATOM 1758 C C . GLN A 1 213 ? 11.360 -34.021 -67.851 1.00 72.44 213 GLN A C 1
ATOM 1760 O O . GLN A 1 213 ? 12.501 -33.679 -68.172 1.00 72.44 213 GLN A O 1
ATOM 1765 N N . ASP A 1 214 ? 10.402 -34.212 -68.761 1.00 70.38 214 ASP A N 1
ATOM 1766 C CA . ASP A 1 214 ? 10.612 -34.070 -70.206 1.00 70.38 214 ASP A CA 1
ATOM 1767 C C . ASP A 1 214 ? 10.552 -32.614 -70.699 1.00 70.38 214 ASP A C 1
ATOM 1769 O O . ASP A 1 214 ? 11.239 -32.266 -71.659 1.00 70.38 214 ASP A O 1
ATOM 1773 N N . LEU A 1 215 ? 9.809 -31.736 -70.014 1.00 67.38 215 LEU A N 1
ATOM 1774 C CA . LEU A 1 215 ? 9.672 -30.313 -70.365 1.00 67.38 215 LEU A CA 1
ATOM 1775 C C . LEU A 1 215 ? 10.829 -29.461 -69.818 1.00 67.38 215 LEU A C 1
ATOM 1777 O O . LEU A 1 215 ? 11.257 -28.495 -70.450 1.00 67.38 215 LEU A O 1
ATOM 1781 N N . LEU A 1 216 ? 11.375 -29.829 -68.656 1.00 64.75 216 LEU A N 1
ATOM 1782 C CA . LEU A 1 216 ? 12.443 -29.078 -67.982 1.00 64.75 216 LEU A CA 1
ATOM 1783 C C . LEU A 1 216 ? 13.812 -29.177 -68.676 1.00 64.75 216 LEU A C 1
ATOM 1785 O O . LEU A 1 216 ? 14.644 -28.293 -68.492 1.00 64.75 216 LEU A O 1
ATOM 1789 N N . LYS A 1 217 ? 14.036 -30.185 -69.532 1.00 63.19 217 LYS A N 1
ATOM 1790 C CA . LYS A 1 217 ? 15.281 -30.337 -70.316 1.00 63.19 217 LYS A CA 1
ATOM 1791 C C . LYS A 1 217 ? 15.508 -29.223 -71.350 1.00 63.19 217 LYS A C 1
ATOM 1793 O O . LYS A 1 217 ? 16.611 -29.122 -71.879 1.00 63.19 217 LYS A O 1
ATOM 1798 N N . GLN A 1 218 ? 14.494 -28.405 -71.650 1.00 60.22 218 GLN A N 1
ATOM 1799 C CA . GLN A 1 218 ? 14.562 -27.348 -72.668 1.00 60.22 218 GLN A CA 1
ATOM 1800 C C . GLN A 1 218 ? 14.683 -25.920 -72.103 1.00 60.22 218 GLN A C 1
ATOM 1802 O O . GLN A 1 218 ? 14.850 -24.984 -72.884 1.00 60.22 218 GLN A O 1
ATOM 1807 N N . LEU A 1 219 ? 14.615 -25.715 -70.781 1.00 56.88 219 LEU A N 1
ATOM 1808 C CA . LEU A 1 219 ? 14.555 -24.373 -70.183 1.00 56.88 219 LEU A CA 1
ATOM 1809 C C . LEU A 1 219 ? 15.821 -24.023 -69.377 1.00 56.88 219 LEU A C 1
ATOM 1811 O O . LEU A 1 219 ? 16.333 -24.865 -68.640 1.00 56.88 219 LEU A O 1
ATOM 1815 N N . PRO A 1 220 ? 16.325 -22.775 -69.465 1.00 50.72 220 PRO A N 1
ATOM 1816 C CA . PRO A 1 220 ? 17.468 -22.327 -68.678 1.00 50.72 220 PRO A CA 1
ATOM 1817 C C . PRO A 1 220 ? 17.084 -22.111 -67.205 1.00 50.72 220 PRO A C 1
ATOM 1819 O O . PRO A 1 220 ? 15.989 -21.648 -66.882 1.00 50.72 220 PRO A O 1
ATOM 1822 N N . SER A 1 221 ? 18.008 -22.424 -66.297 1.00 52.12 221 SER A N 1
ATOM 1823 C CA . SER A 1 221 ? 17.812 -22.314 -64.850 1.00 52.12 221 SER A CA 1
ATOM 1824 C C . SER A 1 221 ? 17.752 -20.853 -64.388 1.00 52.12 221 SER A C 1
ATOM 1826 O O . SER A 1 221 ? 18.737 -20.124 -64.504 1.00 52.12 221 SER A O 1
ATOM 1828 N N . VAL A 1 222 ? 16.618 -20.433 -63.818 1.00 58.66 222 VAL A N 1
ATOM 1829 C CA . VAL A 1 222 ? 16.447 -19.105 -63.205 1.00 58.66 222 VAL A CA 1
ATOM 1830 C C . VAL A 1 222 ? 16.731 -19.184 -61.704 1.00 58.66 222 VAL A C 1
ATOM 1832 O O . VAL A 1 222 ? 16.048 -19.893 -60.962 1.00 58.66 222 VAL A O 1
ATOM 1835 N N . GLU A 1 223 ? 17.729 -18.431 -61.246 1.00 53.16 223 GLU A N 1
ATOM 1836 C CA . GLU A 1 223 ? 18.089 -18.328 -59.833 1.00 53.16 223 GLU A CA 1
ATOM 1837 C C . GLU A 1 223 ? 17.157 -17.332 -59.120 1.00 53.16 223 GLU A C 1
ATOM 1839 O O . GLU A 1 223 ? 17.234 -16.116 -59.302 1.00 53.16 223 GLU A O 1
ATOM 1844 N N . ILE A 1 224 ? 16.227 -17.850 -58.314 1.00 60.38 224 ILE A N 1
ATOM 1845 C CA . ILE A 1 224 ? 15.296 -17.027 -57.533 1.00 60.38 224 ILE A CA 1
ATOM 1846 C C . ILE A 1 224 ? 15.995 -16.606 -56.238 1.00 60.38 224 ILE A C 1
ATOM 1848 O O . ILE A 1 224 ? 16.194 -17.405 -55.324 1.00 60.38 224 ILE A O 1
ATOM 1852 N N . LYS A 1 225 ? 16.370 -15.327 -56.150 1.00 49.66 225 LYS A N 1
ATOM 1853 C CA . LYS A 1 225 ? 17.002 -14.754 -54.957 1.00 49.66 225 LYS A CA 1
ATOM 1854 C C . LYS A 1 225 ? 15.960 -14.579 -53.846 1.00 49.66 225 LYS A C 1
ATOM 1856 O O . LYS A 1 225 ? 15.013 -13.808 -53.993 1.00 49.66 225 LYS A O 1
ATOM 1861 N N . ASN A 1 226 ? 16.145 -15.276 -52.725 1.00 57.72 226 ASN A N 1
ATOM 1862 C CA . ASN A 1 226 ? 15.231 -15.197 -51.583 1.00 57.72 226 ASN A CA 1
ATOM 1863 C C . ASN A 1 226 ? 15.146 -13.766 -51.018 1.00 57.72 226 ASN A C 1
ATOM 1865 O O . ASN A 1 226 ? 16.181 -13.106 -50.866 1.00 57.72 226 ASN A O 1
ATOM 1869 N N . PRO A 1 227 ? 13.945 -13.278 -50.651 1.00 52.62 227 PRO A N 1
ATOM 1870 C CA . PRO A 1 227 ? 13.804 -11.964 -50.043 1.00 52.62 227 PRO A CA 1
ATOM 1871 C C . PRO A 1 227 ? 14.492 -11.927 -48.666 1.00 52.62 227 PRO A C 1
ATOM 1873 O O . PRO A 1 227 ? 14.379 -12.882 -47.890 1.00 52.62 227 PRO A O 1
ATOM 1876 N N . PRO A 1 228 ? 15.189 -10.829 -48.315 1.00 55.22 228 PRO A N 1
ATOM 1877 C CA . PRO A 1 228 ? 15.849 -10.711 -47.023 1.00 55.22 228 PRO A CA 1
ATOM 1878 C C . PRO A 1 228 ? 14.817 -10.705 -45.891 1.00 55.22 228 PRO A C 1
ATOM 1880 O O . PRO A 1 228 ? 13.788 -10.024 -45.952 1.00 55.22 228 PRO A O 1
ATOM 1883 N N . ALA A 1 229 ? 15.106 -11.448 -44.822 1.00 57.19 229 ALA A N 1
ATOM 1884 C CA . ALA A 1 229 ? 14.275 -11.474 -43.628 1.00 57.19 229 ALA A CA 1
ATOM 1885 C C . ALA A 1 229 ? 14.245 -10.078 -42.979 1.00 57.19 229 ALA A C 1
ATOM 1887 O O . ALA A 1 229 ? 15.203 -9.660 -42.333 1.00 57.19 229 ALA A O 1
ATOM 1888 N N . ARG A 1 230 ? 13.135 -9.344 -43.133 1.00 58.22 230 ARG A N 1
ATOM 1889 C CA . ARG A 1 230 ? 12.911 -8.078 -42.419 1.00 58.22 230 ARG A CA 1
ATOM 1890 C C . ARG A 1 230 ? 12.802 -8.356 -40.919 1.00 58.22 230 ARG A C 1
ATOM 1892 O O . ARG A 1 230 ? 11.774 -8.832 -40.433 1.00 58.22 230 ARG A O 1
ATOM 1899 N N . THR A 1 231 ? 13.852 -8.047 -40.167 1.00 58.28 231 THR A N 1
ATOM 1900 C CA . THR A 1 231 ? 13.843 -8.100 -38.705 1.00 58.28 231 THR A CA 1
ATOM 1901 C C . THR A 1 231 ? 12.882 -7.041 -38.175 1.00 58.28 231 THR A C 1
ATOM 1903 O O . THR A 1 231 ? 13.089 -5.842 -38.344 1.00 58.28 231 THR A O 1
ATOM 1906 N N . ARG A 1 232 ? 11.812 -7.474 -37.501 1.00 68.00 232 ARG A N 1
ATOM 1907 C CA . ARG A 1 232 ? 10.866 -6.590 -36.800 1.00 68.00 232 ARG A CA 1
ATOM 1908 C C . ARG A 1 232 ? 11.490 -6.054 -35.501 1.00 68.00 232 ARG A C 1
ATOM 1910 O O . ARG A 1 232 ? 10.975 -6.314 -34.415 1.00 68.00 232 ARG A O 1
ATOM 1917 N N . ALA A 1 233 ? 12.601 -5.325 -35.618 1.00 72.31 233 ALA A N 1
ATOM 1918 C CA . ALA A 1 233 ? 13.329 -4.701 -34.512 1.00 72.31 233 ALA A CA 1
ATOM 1919 C C . ALA A 1 233 ? 12.425 -3.967 -33.495 1.00 72.31 233 ALA A C 1
ATOM 1921 O O . ALA A 1 233 ? 12.570 -4.249 -32.303 1.00 72.31 233 ALA A O 1
ATOM 1922 N N . PRO A 1 234 ? 11.431 -3.141 -33.900 1.00 79.12 234 PRO A N 1
ATOM 1923 C CA . PRO A 1 234 ? 10.573 -2.456 -32.930 1.00 79.12 234 PRO A CA 1
ATOM 1924 C C . PRO A 1 234 ? 9.739 -3.429 -32.085 1.00 79.12 234 PRO A C 1
ATOM 1926 O O . PRO A 1 234 ? 9.622 -3.261 -30.877 1.00 79.12 234 PRO A O 1
ATOM 1929 N N . ILE A 1 235 ? 9.205 -4.500 -32.677 1.00 85.25 235 ILE A N 1
ATOM 1930 C CA . ILE A 1 235 ? 8.357 -5.466 -31.956 1.00 85.25 235 ILE A CA 1
ATOM 1931 C C . ILE A 1 235 ? 9.177 -6.282 -30.949 1.00 85.25 235 ILE A C 1
ATOM 1933 O O . ILE A 1 235 ? 8.677 -6.634 -29.882 1.00 85.25 235 ILE A O 1
ATOM 1937 N N . ILE A 1 236 ? 10.435 -6.585 -31.275 1.00 87.19 236 ILE A N 1
ATOM 1938 C CA . ILE A 1 236 ? 11.349 -7.293 -30.370 1.00 87.19 236 ILE A CA 1
ATOM 1939 C C . ILE A 1 236 ? 11.666 -6.408 -29.163 1.00 87.19 236 ILE A C 1
ATOM 1941 O O . ILE A 1 236 ? 11.567 -6.875 -28.031 1.00 87.19 236 ILE A O 1
ATOM 1945 N N . PHE A 1 237 ? 11.953 -5.127 -29.401 1.00 89.31 237 PHE A N 1
ATOM 1946 C CA . PHE A 1 237 ? 12.204 -4.155 -28.341 1.00 89.31 237 PHE A CA 1
ATOM 1947 C C . PHE A 1 237 ? 11.000 -3.985 -27.403 1.00 89.31 237 PHE A C 1
ATOM 1949 O O . PHE A 1 237 ? 11.142 -4.149 -26.194 1.00 89.31 237 PHE A O 1
ATOM 1956 N N . TRP A 1 238 ? 9.794 -3.777 -27.942 1.00 90.44 238 TRP A N 1
ATOM 1957 C CA . TRP A 1 238 ? 8.573 -3.681 -27.129 1.00 90.44 238 TRP A CA 1
ATOM 1958 C C . TRP A 1 238 ? 8.333 -4.932 -26.274 1.00 90.44 238 TRP A C 1
ATOM 1960 O O . TRP A 1 238 ? 7.973 -4.836 -25.100 1.00 90.44 238 TRP A O 1
ATOM 1970 N N . ARG A 1 239 ? 8.583 -6.126 -26.827 1.00 90.12 239 ARG A N 1
ATOM 1971 C CA . ARG A 1 239 ? 8.488 -7.390 -26.076 1.00 90.12 239 ARG A CA 1
ATOM 1972 C C . ARG A 1 239 ? 9.548 -7.500 -24.982 1.00 90.12 239 ARG A C 1
ATOM 1974 O O . ARG A 1 239 ? 9.244 -8.018 -23.908 1.00 90.12 239 ARG A O 1
ATOM 1981 N N . ALA A 1 240 ? 10.769 -7.041 -25.245 1.00 92.00 240 ALA A N 1
ATOM 1982 C CA . ALA A 1 240 ? 11.851 -7.009 -24.267 1.00 92.00 240 ALA A CA 1
ATOM 1983 C C . ALA A 1 240 ? 11.510 -6.092 -23.089 1.00 92.00 240 ALA A C 1
ATOM 1985 O O . ALA A 1 240 ? 11.620 -6.510 -21.937 1.00 92.00 240 ALA A O 1
ATOM 1986 N N . LEU A 1 241 ? 11.021 -4.885 -23.386 1.00 92.06 241 LEU A N 1
ATOM 1987 C CA . LEU A 1 241 ? 10.616 -3.902 -22.388 1.00 92.06 241 LEU A CA 1
ATOM 1988 C C . LEU A 1 241 ? 9.469 -4.435 -21.524 1.00 92.06 241 LEU A C 1
ATOM 1990 O O . LEU A 1 241 ? 9.564 -4.448 -20.296 1.00 92.06 241 LEU A O 1
ATOM 1994 N N . PHE A 1 242 ? 8.425 -4.985 -22.153 1.00 93.06 242 PHE A N 1
ATOM 1995 C CA . PHE A 1 242 ? 7.323 -5.597 -21.414 1.00 93.06 242 PHE A CA 1
ATOM 1996 C C . PHE A 1 242 ? 7.810 -6.757 -20.539 1.00 93.06 242 PHE A C 1
ATOM 1998 O O . PHE A 1 242 ? 7.415 -6.875 -19.384 1.00 93.06 242 PHE A O 1
ATOM 2005 N N . ARG A 1 243 ? 8.724 -7.600 -21.033 1.00 93.00 243 ARG A N 1
ATOM 2006 C CA . ARG A 1 243 ? 9.292 -8.701 -20.241 1.00 93.00 243 ARG A CA 1
ATOM 2007 C C . ARG A 1 243 ? 10.100 -8.209 -19.036 1.00 93.00 243 ARG A C 1
ATOM 2009 O O . ARG A 1 243 ? 10.023 -8.856 -17.993 1.00 93.00 243 ARG A O 1
ATOM 2016 N N . ALA A 1 244 ? 10.822 -7.098 -19.173 1.00 92.88 244 ALA A N 1
ATOM 2017 C CA . ALA A 1 244 ? 11.606 -6.494 -18.100 1.00 92.88 244 ALA A CA 1
ATOM 2018 C C . ALA A 1 244 ? 10.727 -5.884 -16.990 1.00 92.88 244 ALA A C 1
ATOM 2020 O O . ALA A 1 244 ? 11.077 -5.987 -15.816 1.00 92.88 244 ALA A O 1
ATOM 2021 N N . TYR A 1 245 ? 9.573 -5.300 -17.342 1.00 93.19 245 TYR A N 1
ATOM 2022 C CA . TYR A 1 245 ? 8.744 -4.516 -16.410 1.00 93.19 245 TYR A CA 1
ATOM 2023 C C . TYR A 1 245 ? 7.355 -5.094 -16.108 1.00 93.19 245 TYR A C 1
ATOM 2025 O O . TYR A 1 245 ? 6.637 -4.540 -15.274 1.00 93.19 245 TYR A O 1
ATOM 2033 N N . LYS A 1 246 ? 6.972 -6.235 -16.703 1.00 92.50 246 LYS A N 1
ATOM 2034 C CA . LYS A 1 246 ? 5.641 -6.854 -16.532 1.00 92.50 246 LYS A CA 1
ATOM 2035 C C . LYS A 1 246 ? 5.198 -6.980 -15.076 1.00 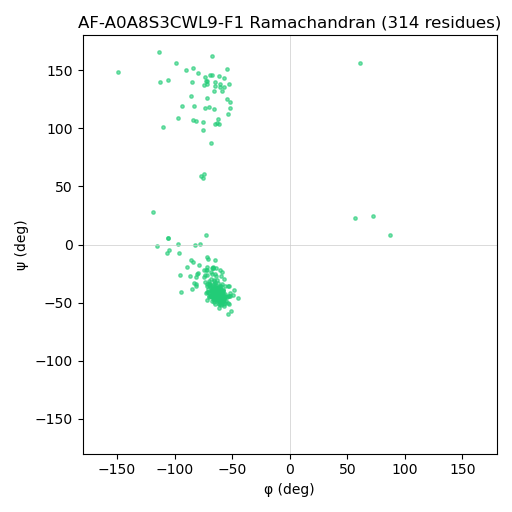92.50 246 LYS A C 1
ATOM 2037 O O . LYS A 1 246 ? 4.033 -6.760 -14.789 1.00 92.50 246 LYS A O 1
ATOM 2042 N N . GLY A 1 247 ? 6.106 -7.311 -14.154 1.00 92.50 247 GLY A N 1
ATOM 2043 C CA . GLY A 1 247 ? 5.763 -7.473 -12.738 1.00 92.50 247 GLY A CA 1
ATOM 2044 C C . GLY A 1 247 ? 5.291 -6.162 -12.109 1.00 92.50 247 GLY A C 1
ATOM 2045 O O . GLY A 1 247 ? 4.257 -6.134 -11.445 1.00 92.50 247 GLY A O 1
ATOM 2046 N N . LYS A 1 248 ? 6.005 -5.061 -12.381 1.00 90.62 248 LYS A N 1
ATOM 2047 C CA . LYS A 1 248 ? 5.632 -3.725 -11.901 1.00 90.62 248 LYS A CA 1
ATOM 2048 C C . LYS A 1 248 ? 4.336 -3.237 -12.566 1.00 90.62 248 LYS A C 1
ATOM 2050 O O . LYS A 1 248 ? 3.463 -2.726 -11.869 1.00 90.62 248 LYS A O 1
ATOM 2055 N N . LEU A 1 249 ? 4.176 -3.475 -13.872 1.00 92.62 249 LEU A N 1
ATOM 2056 C CA . LEU A 1 249 ? 2.979 -3.094 -14.634 1.00 92.62 249 LEU A CA 1
ATOM 2057 C C . LEU A 1 249 ? 1.721 -3.848 -14.186 1.00 92.62 249 LEU A C 1
ATOM 2059 O O . LEU A 1 249 ? 0.696 -3.219 -13.948 1.00 92.62 249 LEU A O 1
ATOM 2063 N N . ILE A 1 250 ? 1.797 -5.174 -14.025 1.00 94.88 250 ILE A N 1
ATOM 2064 C CA . ILE A 1 250 ? 0.670 -6.002 -13.562 1.00 94.88 250 ILE A CA 1
ATOM 2065 C C . ILE A 1 250 ? 0.279 -5.611 -12.137 1.00 94.88 250 ILE A C 1
ATOM 2067 O O . ILE A 1 250 ? -0.904 -5.443 -11.858 1.00 94.88 250 ILE A O 1
ATOM 2071 N N . ALA A 1 251 ? 1.260 -5.412 -11.249 1.00 92.94 251 ALA A N 1
ATOM 2072 C CA . ALA A 1 251 ? 0.985 -4.950 -9.893 1.00 92.94 251 ALA A CA 1
ATOM 2073 C C . ALA A 1 251 ? 0.279 -3.583 -9.890 1.00 92.94 251 ALA A C 1
ATOM 2075 O O . ALA A 1 251 ? -0.675 -3.399 -9.143 1.00 92.94 251 ALA A O 1
ATOM 2076 N N . GLY A 1 252 ? 0.701 -2.642 -10.744 1.00 93.50 252 GLY A N 1
ATOM 2077 C CA . GLY A 1 252 ? 0.002 -1.369 -10.928 1.00 93.50 252 GLY A CA 1
ATOM 2078 C C . GLY A 1 252 ? -1.419 -1.552 -11.473 1.00 93.50 252 GLY A C 1
ATOM 2079 O O . GLY A 1 252 ? -2.364 -1.004 -10.913 1.00 93.50 252 GLY A O 1
ATOM 2080 N N . GLY A 1 253 ? -1.593 -2.370 -12.512 1.00 94.38 253 GLY A N 1
ATOM 2081 C CA . GLY A 1 253 ? -2.904 -2.672 -13.093 1.00 94.38 253 GLY A CA 1
ATOM 2082 C C . GLY A 1 253 ? -3.883 -3.264 -12.077 1.00 94.38 253 GLY A C 1
ATOM 2083 O O . GLY A 1 253 ? -5.029 -2.833 -12.015 1.00 94.38 253 GLY A O 1
ATOM 2084 N N . LEU A 1 254 ? -3.423 -4.175 -11.215 1.00 95.50 254 LEU A N 1
ATOM 2085 C CA . LEU A 1 254 ? -4.242 -4.738 -10.139 1.00 95.50 254 LEU A CA 1
ATOM 2086 C C . LEU A 1 254 ? -4.721 -3.661 -9.153 1.00 95.50 254 LEU A C 1
ATOM 2088 O O . LEU A 1 254 ? -5.893 -3.650 -8.789 1.00 95.50 254 LEU A O 1
ATOM 2092 N N . MET A 1 255 ? -3.846 -2.729 -8.759 1.00 92.62 255 MET A N 1
ATOM 2093 C CA . MET A 1 255 ? -4.227 -1.611 -7.880 1.00 92.62 255 MET A CA 1
ATOM 2094 C C . MET A 1 255 ? -5.305 -0.731 -8.521 1.00 92.62 255 MET A C 1
ATOM 2096 O O . MET A 1 255 ? -6.232 -0.293 -7.842 1.00 92.62 255 MET A O 1
ATOM 2100 N N . LYS A 1 256 ? -5.217 -0.509 -9.838 1.00 95.12 256 LYS A N 1
ATOM 2101 C CA . LYS A 1 256 ? -6.221 0.253 -10.586 1.00 95.12 256 LYS A CA 1
ATOM 2102 C C . LYS A 1 256 ? -7.567 -0.471 -10.641 1.00 95.12 256 LYS A C 1
ATOM 2104 O O . LYS A 1 256 ? -8.588 0.151 -10.378 1.00 95.12 256 LYS A O 1
ATOM 2109 N N . VAL A 1 257 ? -7.562 -1.782 -10.889 1.00 96.00 257 VAL A N 1
ATOM 2110 C CA . VAL A 1 257 ? -8.784 -2.603 -10.853 1.00 96.00 257 VAL A CA 1
ATOM 2111 C C . VAL A 1 257 ? -9.455 -2.526 -9.482 1.00 96.00 257 VAL A C 1
ATOM 2113 O O . VAL A 1 257 ? -10.665 -2.334 -9.410 1.00 96.00 257 VAL A O 1
ATOM 2116 N N . ILE A 1 258 ? -8.683 -2.615 -8.393 1.00 94.25 258 ILE A N 1
ATOM 2117 C CA . ILE A 1 258 ? -9.212 -2.463 -7.030 1.00 94.25 258 ILE A CA 1
ATOM 2118 C C . ILE A 1 258 ? -9.867 -1.087 -6.863 1.00 94.25 258 ILE A C 1
ATOM 2120 O O . ILE A 1 258 ? -11.016 -1.011 -6.437 1.00 94.25 258 ILE A O 1
ATOM 2124 N N . HIS A 1 259 ? -9.178 -0.009 -7.246 1.00 95.62 259 HIS A N 1
ATOM 2125 C CA . HIS A 1 259 ? -9.743 1.340 -7.212 1.00 95.62 259 HIS A CA 1
ATOM 2126 C C . HIS A 1 259 ? -11.061 1.443 -7.995 1.00 95.62 259 HIS A C 1
ATOM 2128 O O . HIS A 1 259 ? -12.028 2.002 -7.488 1.00 95.62 259 HIS A O 1
ATOM 2134 N N . ASP A 1 260 ? -11.120 0.883 -9.202 1.00 94.94 260 ASP A N 1
ATOM 2135 C CA . ASP A 1 260 ? -12.306 0.973 -10.055 1.00 94.94 260 ASP A CA 1
ATOM 2136 C C . ASP A 1 260 ? -13.489 0.181 -9.471 1.00 94.94 260 ASP A C 1
ATOM 2138 O O . ASP A 1 260 ? -14.623 0.650 -9.527 1.00 94.94 260 ASP A O 1
ATOM 2142 N N . VAL A 1 261 ? -13.239 -0.958 -8.813 1.00 93.75 261 VAL A N 1
ATOM 2143 C CA . VAL A 1 261 ? -14.266 -1.681 -8.038 1.00 93.75 261 VAL A CA 1
ATOM 2144 C C . VAL A 1 261 ? -14.751 -0.846 -6.852 1.00 93.75 261 VAL A C 1
ATOM 2146 O O . VAL A 1 261 ? -15.959 -0.728 -6.638 1.00 93.75 261 VAL A O 1
ATOM 2149 N N . LEU A 1 262 ? -13.835 -0.229 -6.099 1.00 92.31 262 LEU A N 1
ATOM 2150 C CA . LEU A 1 262 ? -14.207 0.660 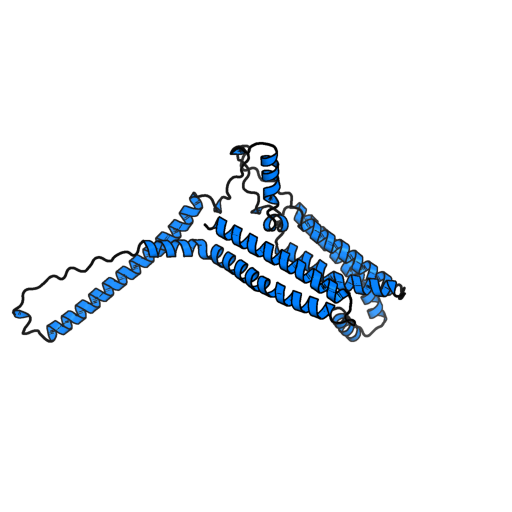-4.998 1.00 92.31 262 LEU A CA 1
ATOM 2151 C C . LEU A 1 262 ? -14.989 1.881 -5.500 1.00 92.31 262 LEU A C 1
ATOM 2153 O O . LEU A 1 262 ? -15.842 2.383 -4.780 1.00 92.31 262 LEU A O 1
ATOM 2157 N N . GLN A 1 263 ? -14.753 2.372 -6.716 1.00 92.94 263 GLN A N 1
ATOM 2158 C CA . GLN A 1 263 ? -15.504 3.504 -7.266 1.00 92.94 263 GLN A CA 1
ATOM 2159 C C . GLN A 1 263 ? -17.013 3.211 -7.339 1.00 92.94 263 GLN A C 1
ATOM 2161 O O . GLN A 1 263 ? -17.832 4.101 -7.101 1.00 92.94 263 GLN A O 1
ATOM 2166 N N . PHE A 1 264 ? -17.395 1.956 -7.596 1.00 92.19 264 PHE A N 1
ATOM 2167 C CA . PHE A 1 264 ? -18.799 1.538 -7.633 1.00 92.19 264 PHE A CA 1
ATOM 2168 C C . PHE A 1 264 ? -19.446 1.417 -6.250 1.00 92.19 264 PHE A C 1
ATOM 2170 O O . PHE A 1 264 ? -20.673 1.498 -6.150 1.00 92.19 264 PHE A O 1
ATOM 2177 N N . SER A 1 265 ? -18.670 1.248 -5.174 1.00 91.81 265 SER A N 1
ATOM 2178 C CA . SER A 1 265 ? -19.252 1.138 -3.834 1.00 91.81 265 SER A CA 1
ATOM 2179 C C . SER A 1 265 ? -19.799 2.472 -3.322 1.00 91.81 265 SER A C 1
ATOM 2181 O O . SER A 1 265 ? -20.759 2.459 -2.557 1.00 91.81 265 SER A O 1
ATOM 2183 N N . GLY A 1 266 ? -19.286 3.616 -3.791 1.00 90.50 266 GLY A N 1
ATOM 2184 C CA . GLY A 1 266 ? -19.772 4.948 -3.399 1.00 90.50 266 GLY A CA 1
ATOM 2185 C C . GLY A 1 266 ? -21.287 5.130 -3.598 1.00 90.50 266 GLY A C 1
ATOM 2186 O O . GLY A 1 266 ? -22.003 5.332 -2.614 1.00 90.50 266 GLY A O 1
ATOM 2187 N N . PRO A 1 267 ? -21.815 4.994 -4.831 1.00 92.25 267 PRO A N 1
ATOM 2188 C CA . PRO A 1 267 ? -23.256 5.062 -5.091 1.00 92.25 267 PRO A CA 1
ATOM 2189 C C . PRO A 1 267 ? -24.077 3.996 -4.350 1.00 92.25 267 PRO A C 1
ATOM 2191 O O . PRO A 1 267 ? -25.195 4.268 -3.913 1.00 92.25 267 PRO A O 1
ATOM 2194 N N . MET A 1 268 ? -23.530 2.787 -4.181 1.00 93.25 268 MET A N 1
ATOM 2195 C CA . MET A 1 268 ? -24.212 1.696 -3.473 1.00 93.25 268 MET A CA 1
ATOM 2196 C C . MET A 1 268 ? -24.383 2.003 -1.982 1.00 93.25 268 MET A C 1
ATOM 2198 O O . MET A 1 268 ? -25.467 1.804 -1.439 1.00 93.25 268 MET A O 1
ATOM 2202 N N . ILE A 1 269 ? -23.344 2.533 -1.331 1.00 93.81 269 ILE A N 1
ATOM 2203 C CA . ILE A 1 269 ? -23.398 2.953 0.074 1.00 93.81 269 ILE A CA 1
ATOM 2204 C C . ILE A 1 269 ? -24.340 4.150 0.221 1.00 93.81 269 ILE A C 1
ATOM 2206 O O . ILE A 1 269 ? -25.181 4.155 1.117 1.00 93.81 269 ILE A O 1
ATOM 2210 N N . LEU A 1 270 ? -24.273 5.127 -0.691 1.00 92.88 270 LEU A N 1
ATOM 2211 C CA . LEU A 1 270 ? -25.160 6.293 -0.670 1.00 92.88 270 LEU A CA 1
ATOM 2212 C C . LEU A 1 270 ? -26.643 5.892 -0.745 1.00 92.88 270 LEU A C 1
ATOM 2214 O O . LEU A 1 270 ? -27.470 6.450 -0.025 1.00 92.88 270 LEU A O 1
ATOM 2218 N N . LYS A 1 271 ? -26.981 4.879 -1.552 1.00 94.25 271 LYS A N 1
ATOM 2219 C CA . LYS A 1 271 ? -28.339 4.317 -1.608 1.00 94.25 271 LYS A CA 1
ATOM 2220 C C . LYS A 1 271 ? -28.785 3.732 -0.261 1.00 94.25 271 LYS A C 1
ATOM 2222 O O . LYS A 1 271 ? -29.938 3.920 0.131 1.00 94.25 271 LYS A O 1
ATOM 2227 N N . GLN A 1 272 ? -27.896 3.041 0.453 1.00 93.75 272 GLN A N 1
ATOM 2228 C CA . GLN A 1 272 ? -28.202 2.492 1.781 1.00 93.75 272 GLN A CA 1
ATOM 2229 C C . GLN A 1 272 ? -28.378 3.595 2.829 1.00 93.75 272 GLN A C 1
ATOM 2231 O O . GLN A 1 272 ? -29.313 3.531 3.622 1.00 93.75 272 GLN A O 1
ATOM 2236 N N . VAL A 1 273 ? -27.552 4.647 2.777 1.00 93.75 273 VAL A N 1
ATOM 2237 C CA . VAL A 1 273 ? -27.716 5.839 3.626 1.00 93.75 273 VAL A CA 1
ATOM 2238 C C . VAL A 1 273 ? -29.081 6.486 3.392 1.00 93.75 273 VAL A C 1
ATOM 2240 O O . VAL A 1 273 ? -29.788 6.769 4.352 1.00 93.75 273 VAL A O 1
ATOM 2243 N N . LEU A 1 274 ? -29.493 6.676 2.135 1.00 92.19 274 LEU A N 1
ATOM 2244 C CA . LEU A 1 274 ? -30.799 7.265 1.822 1.00 92.19 274 LEU A CA 1
ATOM 2245 C C . LEU A 1 274 ? -31.965 6.397 2.325 1.00 92.19 274 LEU A C 1
ATOM 2247 O O . LEU A 1 274 ? -32.943 6.919 2.856 1.00 92.19 274 LEU A O 1
ATOM 2251 N N . THR A 1 275 ? -31.841 5.074 2.192 1.00 92.88 275 THR A N 1
ATOM 2252 C CA . THR A 1 275 ? -32.843 4.120 2.697 1.00 92.88 275 THR A CA 1
ATOM 2253 C C . THR A 1 275 ? -32.950 4.207 4.221 1.00 92.88 275 THR A C 1
ATOM 2255 O O . THR A 1 275 ? -34.054 4.296 4.747 1.00 92.88 275 THR A O 1
ATOM 2258 N N . PHE A 1 276 ? -31.813 4.281 4.921 1.00 93.06 276 PHE A N 1
ATOM 2259 C CA . PHE A 1 276 ? -31.761 4.493 6.369 1.00 93.06 276 PHE A CA 1
ATOM 2260 C C . PHE A 1 276 ? -32.428 5.809 6.792 1.00 93.06 276 PHE A C 1
ATOM 2262 O O . PHE A 1 276 ? -33.198 5.820 7.742 1.00 93.06 276 PHE A O 1
ATOM 2269 N N . LEU A 1 277 ? -32.186 6.906 6.067 1.00 92.75 277 LEU A N 1
ATOM 2270 C CA . LEU A 1 277 ? -32.794 8.208 6.371 1.00 92.75 277 LEU A CA 1
ATOM 2271 C C . LEU A 1 277 ? -34.316 8.238 6.170 1.00 92.75 277 LEU A C 1
ATOM 2273 O O . LEU A 1 277 ? -34.980 9.121 6.706 1.00 92.75 277 LEU A O 1
ATOM 2277 N N . THR A 1 278 ? -34.861 7.308 5.386 1.00 94.25 278 THR A N 1
ATOM 2278 C CA . THR A 1 278 ? -36.302 7.226 5.108 1.00 94.25 278 THR A CA 1
ATOM 2279 C C . THR A 1 278 ? -37.037 6.352 6.133 1.00 94.25 278 THR A C 1
ATOM 2281 O O . THR A 1 278 ? -38.250 6.481 6.276 1.00 94.25 278 THR A O 1
ATOM 2284 N N . ASP A 1 279 ? -36.329 5.479 6.860 1.00 92.62 279 ASP A N 1
ATOM 2285 C CA . ASP A 1 279 ? -36.915 4.559 7.839 1.00 92.62 279 ASP A CA 1
ATOM 2286 C C . ASP A 1 279 ? -36.821 5.122 9.274 1.00 92.62 279 ASP A C 1
ATOM 2288 O O . ASP A 1 279 ? -35.736 5.148 9.861 1.00 92.62 279 ASP A O 1
ATOM 2292 N N . PRO A 1 280 ? -37.944 5.539 9.890 1.00 86.56 280 PRO A N 1
ATOM 2293 C CA . PRO A 1 280 ? -37.952 6.089 11.244 1.00 86.56 280 PRO A CA 1
ATOM 2294 C C . PRO A 1 280 ? -37.700 5.045 12.345 1.00 86.56 280 PRO A C 1
ATOM 2296 O O . PRO A 1 280 ? -37.512 5.423 13.501 1.00 86.56 280 PRO A O 1
ATOM 2299 N N . THR A 1 281 ? -37.709 3.746 12.027 1.00 90.69 281 THR A N 1
ATOM 2300 C CA . THR A 1 281 ? -37.505 2.661 13.005 1.00 90.69 281 THR A CA 1
ATOM 2301 C C . THR A 1 281 ? -36.064 2.152 13.065 1.00 90.69 281 THR A C 1
ATOM 2303 O O . THR A 1 281 ? -35.721 1.351 13.940 1.00 90.69 281 THR A O 1
ATOM 2306 N N . ALA A 1 282 ? -35.200 2.618 12.160 1.00 86.62 282 ALA A N 1
ATOM 2307 C CA . ALA A 1 282 ? -33.841 2.121 12.038 1.00 86.62 282 ALA A CA 1
ATOM 2308 C C . ALA A 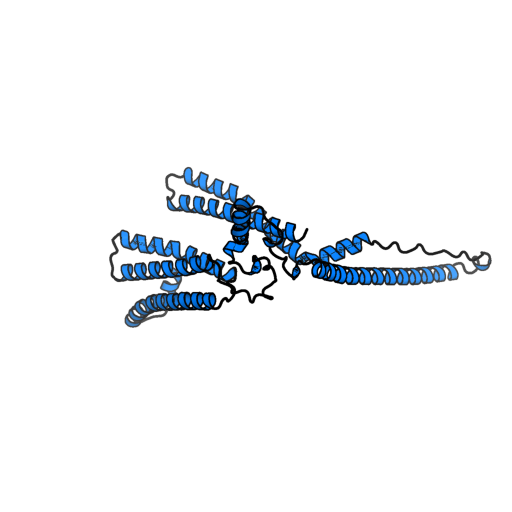1 282 ? -32.938 2.571 13.210 1.00 86.62 282 ALA A C 1
ATOM 2310 O O . ALA A 1 282 ? -32.997 3.719 13.659 1.00 86.62 282 ALA A O 1
ATOM 2311 N N . PRO A 1 283 ? -32.042 1.699 13.708 1.00 87.00 283 PRO A N 1
ATOM 2312 C CA . PRO A 1 283 ? -31.193 2.025 14.846 1.00 87.00 283 PRO A CA 1
ATOM 2313 C C . PRO A 1 283 ? -30.059 2.988 14.453 1.00 87.00 283 PRO A C 1
ATOM 2315 O O . PRO A 1 283 ? -29.381 2.797 13.445 1.00 87.00 283 PRO A O 1
ATOM 2318 N N . GLY A 1 284 ? -29.781 3.992 15.292 1.00 84.38 284 GLY A N 1
ATOM 2319 C CA . GLY A 1 284 ? -28.827 5.070 14.975 1.00 84.38 284 GLY A CA 1
ATOM 2320 C C . GLY A 1 284 ? -27.380 4.630 14.692 1.00 84.38 284 GLY A C 1
ATOM 2321 O O . GLY A 1 284 ? -26.676 5.289 13.926 1.00 84.38 284 GLY A O 1
ATOM 2322 N N . TRP A 1 285 ? -26.931 3.495 15.243 1.00 84.12 285 TRP A N 1
ATOM 2323 C CA . TRP A 1 285 ? -25.589 2.958 14.971 1.00 84.12 285 TRP A CA 1
ATOM 2324 C C . TRP A 1 285 ? -25.405 2.550 13.501 1.00 84.12 285 TRP A C 1
ATOM 2326 O O . TRP A 1 285 ? -24.289 2.616 12.987 1.00 84.12 285 TRP A O 1
ATOM 2336 N N . LEU A 1 286 ? -26.491 2.179 12.810 1.00 87.88 286 LEU A N 1
ATOM 2337 C CA . LEU A 1 286 ? -26.457 1.777 11.405 1.00 87.88 286 LEU A CA 1
ATOM 2338 C C . LEU A 1 286 ? -26.110 2.967 10.496 1.00 87.88 286 LEU A C 1
ATOM 2340 O O . LEU A 1 286 ? -25.306 2.833 9.574 1.00 87.88 286 LEU A O 1
ATOM 2344 N N . GLY A 1 287 ? -26.643 4.153 10.802 1.00 89.75 287 GLY A N 1
ATOM 2345 C CA . GLY A 1 287 ? -26.284 5.393 10.112 1.00 89.75 287 GLY A CA 1
ATOM 2346 C C . GLY A 1 287 ? -24.812 5.764 10.307 1.00 89.75 287 GLY A C 1
ATOM 2347 O O . GLY A 1 287 ? -24.119 6.081 9.338 1.00 89.75 287 GLY A O 1
ATOM 2348 N N . LEU A 1 288 ? -24.303 5.654 11.543 1.00 88.62 288 LEU A N 1
ATOM 2349 C CA . LEU A 1 288 ? -22.885 5.886 11.843 1.00 88.62 288 LEU A CA 1
ATOM 2350 C C . LEU A 1 288 ? -21.981 4.892 11.099 1.00 88.62 288 LEU A C 1
ATOM 2352 O O . LEU A 1 288 ? -20.948 5.284 10.557 1.00 88.62 288 LEU A O 1
ATOM 2356 N N . PHE A 1 289 ? -22.392 3.624 11.027 1.00 90.38 289 PHE A N 1
ATOM 2357 C CA . PHE A 1 289 ? -21.687 2.592 10.276 1.00 90.38 289 PHE A CA 1
ATOM 2358 C C . PHE A 1 289 ? -21.592 2.935 8.784 1.00 90.38 289 PHE A C 1
ATOM 2360 O O . PHE A 1 289 ? -20.493 2.907 8.228 1.00 90.38 289 PHE A O 1
ATOM 2367 N N . TYR A 1 290 ? -22.696 3.320 8.134 1.00 92.94 290 TYR A N 1
ATOM 2368 C CA . TYR A 1 290 ? -22.659 3.703 6.720 1.00 92.94 290 TYR A CA 1
ATOM 2369 C C . TYR A 1 290 ? -21.823 4.963 6.462 1.00 92.94 290 TYR A C 1
ATOM 2371 O O . TYR A 1 290 ? -21.088 5.009 5.475 1.00 92.94 290 TYR A O 1
ATOM 2379 N N . ALA A 1 291 ? -21.875 5.959 7.353 1.00 91.94 291 ALA A N 1
ATOM 2380 C CA . ALA A 1 291 ? -21.038 7.154 7.254 1.00 91.94 291 ALA A CA 1
ATOM 2381 C C . ALA A 1 291 ? -19.540 6.816 7.370 1.00 91.94 291 ALA A C 1
ATOM 2383 O O . ALA A 1 291 ? -18.733 7.261 6.549 1.00 91.94 291 ALA A O 1
ATOM 2384 N N . ALA A 1 292 ? -19.169 5.977 8.343 1.00 91.50 292 ALA A N 1
ATOM 2385 C CA . ALA A 1 292 ? -17.799 5.499 8.506 1.00 91.50 292 ALA A CA 1
ATOM 2386 C C . ALA A 1 292 ? -17.336 4.677 7.292 1.00 91.50 292 ALA A C 1
ATOM 2388 O O . ALA A 1 292 ? -16.222 4.870 6.804 1.00 91.50 292 ALA A O 1
ATOM 2389 N N . LEU A 1 293 ? -18.201 3.807 6.761 1.00 92.50 293 LEU A N 1
ATOM 2390 C CA . LEU A 1 293 ? -17.921 2.987 5.583 1.00 92.50 293 LEU A CA 1
ATOM 2391 C C . LEU A 1 293 ? -17.691 3.839 4.328 1.00 92.50 293 LEU A C 1
ATOM 2393 O O . LEU A 1 293 ? -16.785 3.549 3.543 1.00 92.50 293 LEU A O 1
ATOM 2397 N N . LEU A 1 294 ? -18.474 4.905 4.150 1.00 92.69 294 LEU A N 1
ATOM 2398 C CA . LEU A 1 294 ? -18.301 5.853 3.052 1.00 92.69 294 LEU A CA 1
ATOM 2399 C C . LEU A 1 294 ? -16.947 6.568 3.154 1.00 92.69 294 LEU A C 1
ATOM 2401 O O . LEU A 1 294 ? -16.189 6.588 2.184 1.00 92.69 294 LEU A O 1
ATOM 2405 N N . GLY A 1 295 ? -16.606 7.086 4.338 1.00 94.06 295 GLY A N 1
ATOM 2406 C CA . GLY A 1 295 ? -15.310 7.725 4.582 1.00 94.06 295 GLY A CA 1
ATOM 2407 C C . GLY A 1 295 ? -14.134 6.775 4.342 1.00 94.06 295 GLY A C 1
ATOM 2408 O O . GLY A 1 295 ? -13.198 7.114 3.618 1.00 94.06 295 GLY A O 1
ATOM 2409 N N . ALA A 1 296 ? -14.208 5.553 4.878 1.00 92.25 296 ALA A N 1
ATOM 2410 C CA . ALA A 1 296 ? -13.189 4.525 4.677 1.00 92.25 296 ALA A CA 1
ATOM 2411 C C . ALA A 1 296 ? -13.017 4.174 3.192 1.00 92.25 296 ALA A C 1
ATOM 2413 O O . ALA A 1 296 ? -11.891 4.078 2.706 1.00 92.25 296 ALA A O 1
ATOM 2414 N N . THR A 1 297 ? -14.124 4.053 2.454 1.00 93.88 297 THR A N 1
ATOM 2415 C CA . THR A 1 297 ? -14.105 3.796 1.009 1.00 93.88 297 THR A CA 1
ATOM 2416 C C . THR A 1 297 ? -13.340 4.888 0.263 1.00 93.88 297 THR A C 1
ATOM 2418 O O . THR A 1 297 ? -12.447 4.566 -0.518 1.00 93.88 297 THR A O 1
ATOM 2421 N N . VAL A 1 298 ? -13.629 6.166 0.529 1.00 94.12 298 VAL A N 1
ATOM 2422 C CA . VAL A 1 298 ? -12.961 7.302 -0.135 1.00 94.12 298 VAL A CA 1
ATOM 2423 C C . VAL A 1 298 ? -11.464 7.348 0.188 1.00 94.12 298 VAL A C 1
ATOM 2425 O O . VAL A 1 298 ? -10.635 7.575 -0.699 1.00 94.12 298 VAL A O 1
ATOM 2428 N N . VAL A 1 299 ? -11.088 7.084 1.442 1.00 93.69 299 VAL A N 1
ATOM 2429 C CA . VAL A 1 299 ? -9.675 7.001 1.844 1.00 93.69 299 VAL A CA 1
ATOM 2430 C C . VAL A 1 299 ? -8.974 5.859 1.106 1.00 93.69 299 VAL A C 1
ATOM 2432 O O . VAL A 1 299 ? -7.915 6.071 0.514 1.00 93.69 299 VAL A O 1
ATOM 2435 N N . CYS A 1 300 ? -9.570 4.664 1.072 1.00 92.62 300 CYS A N 1
ATOM 2436 C CA . CYS A 1 300 ? -9.011 3.521 0.354 1.00 92.62 300 CYS A CA 1
ATOM 2437 C C . CYS A 1 300 ? -8.884 3.791 -1.151 1.00 92.62 300 CYS A C 1
ATOM 2439 O O . CYS A 1 300 ? -7.819 3.537 -1.712 1.00 92.62 300 CYS A O 1
ATOM 2441 N N . GLN A 1 301 ? -9.917 4.347 -1.796 1.00 94.75 301 GLN A N 1
ATOM 2442 C CA . GLN A 1 301 ? -9.876 4.750 -3.209 1.00 94.75 301 GLN A CA 1
ATOM 2443 C C . GLN A 1 301 ? -8.678 5.663 -3.479 1.00 94.75 301 GLN A C 1
ATOM 2445 O O . GLN A 1 301 ? -7.866 5.382 -4.362 1.00 94.75 301 GLN A O 1
ATOM 2450 N N . THR A 1 302 ? -8.528 6.713 -2.670 1.00 95.38 302 THR A N 1
ATOM 2451 C CA . THR A 1 302 ? -7.443 7.689 -2.814 1.00 95.38 302 THR A CA 1
ATOM 2452 C C . THR A 1 302 ? -6.075 7.019 -2.682 1.00 95.38 302 THR A C 1
ATOM 2454 O O . THR A 1 302 ? -5.204 7.231 -3.524 1.00 95.38 302 THR A O 1
ATOM 2457 N N . LEU A 1 303 ? -5.885 6.159 -1.674 1.00 93.25 303 LEU A N 1
ATOM 2458 C CA . LEU A 1 303 ? -4.614 5.462 -1.454 1.00 93.25 303 LEU A CA 1
ATOM 2459 C C . LEU A 1 303 ? -4.256 4.523 -2.613 1.00 93.25 303 LEU A C 1
ATOM 2461 O O . LEU A 1 303 ? -3.120 4.548 -3.086 1.00 93.25 303 LEU A O 1
ATOM 2465 N N . PHE A 1 304 ? -5.209 3.723 -3.105 1.00 94.06 304 PHE A N 1
ATOM 2466 C CA . PHE A 1 304 ? -4.969 2.820 -4.236 1.00 94.06 304 PHE A CA 1
ATOM 2467 C C . PHE A 1 304 ? -4.663 3.580 -5.526 1.00 94.06 304 PHE A C 1
ATOM 2469 O O . PHE A 1 304 ? -3.765 3.183 -6.272 1.00 94.06 304 PHE A O 1
ATOM 2476 N N . LEU A 1 305 ? -5.366 4.687 -5.774 1.00 94.94 305 LEU A N 1
ATOM 2477 C CA . LEU A 1 305 ? -5.153 5.506 -6.961 1.00 94.94 305 LEU A CA 1
ATOM 2478 C C . LEU A 1 305 ? -3.774 6.178 -6.951 1.00 94.94 305 LEU A C 1
ATOM 2480 O O . LEU A 1 305 ? -3.064 6.129 -7.955 1.00 94.94 305 LEU A O 1
ATOM 2484 N N . GLN A 1 306 ? -3.363 6.752 -5.818 1.00 94.50 306 GLN A N 1
ATOM 2485 C CA . GLN A 1 306 ? -2.037 7.366 -5.687 1.00 94.50 306 GLN A CA 1
ATOM 2486 C C . GLN A 1 306 ? -0.918 6.322 -5.777 1.00 94.50 306 GLN A C 1
ATOM 2488 O O . GLN A 1 306 ? 0.057 6.517 -6.504 1.00 94.50 306 GLN A O 1
ATOM 2493 N N . ALA A 1 307 ? -1.091 5.162 -5.134 1.00 92.31 307 ALA A N 1
ATOM 2494 C CA . ALA A 1 307 ? -0.144 4.056 -5.240 1.00 92.31 307 ALA A CA 1
ATOM 2495 C C . ALA A 1 307 ? -0.018 3.526 -6.681 1.00 92.31 307 ALA A C 1
ATOM 2497 O O . ALA A 1 307 ? 1.078 3.149 -7.106 1.00 92.31 307 ALA A O 1
ATOM 2498 N N . TYR A 1 308 ? -1.120 3.502 -7.439 1.00 94.69 308 TYR A N 1
ATOM 2499 C CA . TYR A 1 308 ? -1.108 3.202 -8.869 1.00 94.69 308 TYR A CA 1
ATOM 2500 C C . TYR A 1 308 ? -0.275 4.229 -9.641 1.00 94.69 308 TYR A C 1
ATOM 2502 O O . TYR A 1 308 ? 0.661 3.831 -10.335 1.00 94.69 308 TYR A O 1
ATOM 2510 N N . PHE A 1 309 ? -0.573 5.525 -9.496 1.00 94.38 309 PHE A N 1
ATOM 2511 C CA . PHE A 1 309 ? 0.127 6.579 -10.230 1.00 94.38 309 PHE A CA 1
ATOM 2512 C C . PHE A 1 309 ? 1.625 6.577 -9.943 1.00 94.38 309 PHE A C 1
ATOM 2514 O O . PHE A 1 309 ? 2.414 6.546 -10.881 1.00 94.38 309 PHE A O 1
ATOM 2521 N N . HIS A 1 310 ? 2.026 6.502 -8.673 1.00 92.25 310 HIS A N 1
ATOM 2522 C CA . HIS A 1 310 ? 3.439 6.416 -8.296 1.00 92.25 310 HIS A CA 1
ATOM 2523 C C . HIS A 1 310 ? 4.145 5.230 -8.950 1.00 92.25 310 HIS A C 1
ATOM 2525 O O . HIS A 1 310 ? 5.214 5.384 -9.528 1.00 92.25 310 HIS A O 1
ATOM 2531 N N . ARG A 1 311 ? 3.526 4.042 -8.947 1.00 91.62 311 ARG A N 1
ATOM 2532 C CA . ARG A 1 311 ? 4.110 2.866 -9.611 1.00 91.62 311 ARG A CA 1
ATOM 2533 C C . ARG A 1 311 ? 4.238 3.043 -11.119 1.00 91.62 311 ARG A C 1
ATOM 2535 O O . ARG A 1 311 ? 5.221 2.566 -11.674 1.00 91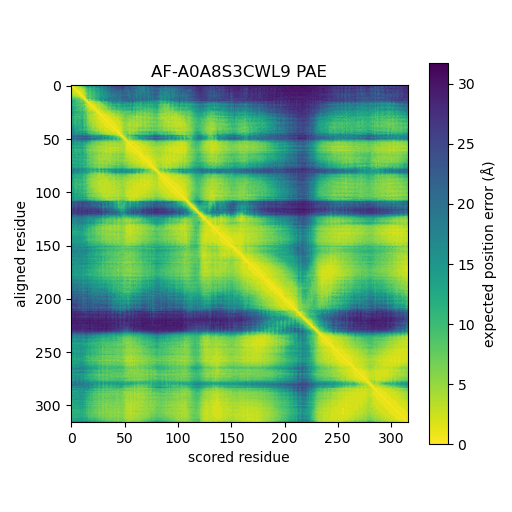.62 311 ARG A O 1
ATOM 2542 N N . GLN A 1 312 ? 3.272 3.684 -11.777 1.00 92.50 312 GLN A N 1
ATOM 2543 C CA . GLN A 1 312 ? 3.367 3.952 -13.214 1.00 92.50 312 GLN A CA 1
ATOM 2544 C C . GLN A 1 312 ? 4.440 4.998 -13.520 1.00 92.50 312 GLN A C 1
ATOM 2546 O O . GLN A 1 312 ? 5.222 4.782 -14.435 1.00 92.50 312 GLN A O 1
ATOM 2551 N N . TYR A 1 313 ? 4.542 6.065 -12.723 1.00 93.19 313 TYR A N 1
ATOM 2552 C CA . TYR A 1 313 ? 5.579 7.088 -12.885 1.00 93.19 313 TYR A CA 1
ATOM 2553 C C . TYR A 1 313 ? 6.991 6.570 -12.613 1.00 93.19 313 TYR A C 1
ATOM 2555 O O . TYR A 1 313 ? 7.928 7.038 -13.234 1.00 93.19 313 TYR A O 1
ATOM 2563 N N . VAL A 1 314 ? 7.161 5.596 -11.715 1.00 89.69 314 VAL A N 1
ATOM 2564 C CA . VAL A 1 314 ? 8.467 4.947 -11.489 1.00 89.69 314 VAL A CA 1
ATOM 2565 C C . VAL A 1 314 ? 8.838 3.994 -12.634 1.00 89.69 314 VAL A C 1
ATOM 2567 O O . VAL A 1 314 ? 10.011 3.692 -12.840 1.00 89.69 314 VAL A O 1
ATOM 2570 N N . VAL A 1 315 ? 7.849 3.444 -13.344 1.00 90.44 315 VAL A N 1
ATOM 2571 C CA . VAL A 1 315 ? 8.090 2.541 -14.482 1.00 90.44 315 VAL A CA 1
ATOM 2572 C C . VAL A 1 315 ? 8.323 3.305 -15.785 1.00 90.44 315 VAL A C 1
ATOM 2574 O O . VAL A 1 315 ? 9.115 2.825 -16.598 1.00 90.44 315 VAL A O 1
ATOM 2577 N N . GLY A 1 316 ? 7.595 4.405 -15.994 1.00 89.50 316 GLY A N 1
ATOM 2578 C CA . GLY A 1 316 ? 7.707 5.281 -17.164 1.00 89.50 316 GLY A CA 1
ATOM 2579 C C . GLY A 1 316 ? 8.996 6.080 -17.166 1.00 89.50 316 GLY A C 1
ATOM 2580 O O . GLY A 1 316 ? 9.582 6.185 -18.265 1.00 89.50 316 GLY A O 1
#

Mean predicted aligned error: 11.29 Å

Solvent-accessible surface area (backbone atoms only — not comparable to full-atom values): 17904 Å² total; per-residue (Å²): 112,68,66,60,54,48,56,52,48,68,72,70,46,94,45,70,67,53,48,55,50,49,68,54,49,51,61,52,50,55,52,52,52,49,51,52,50,48,49,51,53,53,50,45,41,74,71,52,55,80,74,49,61,63,59,52,50,48,32,50,49,52,47,61,66,45,49,62,56,49,50,52,44,51,47,46,48,72,74,63,54,78,41,74,69,48,56,51,53,37,52,48,48,52,52,51,48,52,46,37,47,50,48,37,55,60,52,50,50,60,55,79,73,80,72,80,67,72,56,98,81,56,65,57,58,57,59,64,86,70,42,20,49,55,30,51,72,68,50,54,76,50,48,67,56,54,56,46,45,73,76,40,86,78,52,81,85,75,48,60,37,76,50,72,80,74,30,66,71,47,46,50,53,49,38,49,58,32,32,53,58,38,48,52,53,51,49,51,54,51,50,51,50,52,52,51,47,55,53,49,53,52,54,50,49,54,50,52,44,70,75,39,55,81,66,56,79,78,59,84,89,79,86,80,79,78,79,79,84,79,76,62,60,70,62,40,47,55,51,9,50,45,68,59,42,43,69,62,52,51,54,27,50,52,32,45,52,52,27,57,56,51,60,58,46,54,64,56,52,50,52,51,48,54,53,51,76,70,42,93,84,62,62,71,68,57,56,55,48,50,53,51,50,51,53,52,48,54,52,50,34,52,44,32,48,52,55,21,51,52,49,48,62,74,70,105

Sequence (316 aa):
MVQITRIVYDYVLPSDTEKILANTISPISYVITSLIIFWLLNYERRKGMFCSGLLFGFWLLVCLTIIPDVIDYSMDYHQGKKSIYVLREVIRVWLHAIFALGSFVTHCFAESYNFPALSADETPTVPELYRSFPSRITYWWVTPLIIRGYRKPLTEKDCWQLEISERAVNIVHRVQACFEGTASRAKSIAYEKTRNWNRNDTAERKKLENENQDLLKQLPSVEIKNPPARTRAPIIFWRALFRAYKGKLIAGGLMKVIHDVLQFSGPMILKQVLTFLTDPTAPGWLGLFYAALLGATVVCQTLFLQAYFHRQYVVG

Nearest PDB structures (foldseek):
  8vux-assembly1_B  TM=7.595E-01  e=1.809E-07  Homo sapiens
  8hvh-assembly1_A  TM=6.058E-01  e=9.418E-08  Homo sapiens
  8hw4-assembly1_A  TM=5.898E-01  e=7.374E-07  Homo sapiens
  7m69-assembly1_A  TM=6.725E-01  e=2.620E-04  Saccharomyces cerevisiae S288C

Secondary structure (DSSP, 8-state):
-HHHHHHHHHHH--SHHHHHHHHHHHHHHHHHHHHHHHHHHHHHHHTT----HHHHHHHHHHHHHHHHHHHHHHHHHHTT---HHHHHHHHHHHHHHHHHHHHHHHHHSPP------STTTSPPBPGGGGS-HHHHHTTGGGHHHHHHHHHS---GGGSPBPPGGGSHHHHHHHHHHHHHHHHHHHHHHHHHHHHHHHHHHHHHHHHHHHHSTTTGGGSPPP--PPPP----HHHHHHHHHHHHHHHHHHHHHHHHHHHHHHHHHHHHHHHHHHHHHH-TTS-HHHHHHHHHHHHHHHHHHHHHHHHHHHHHHHH-